Protein 3ZNV (pdb70)

B-factor: mean 17.44, std 12.24, range [4.84, 100.63]

Foldseek 3Di:
DAFQWADKDFQLVVLPVPQDDDDPLSVLLNVLSVVVCVPFGIWIFGHQFLCFVVRQQLLQCLLPQQAQDPVLVDPVLLVVLVVPCVVPVLCQVAAALDDDDPVQPGPSS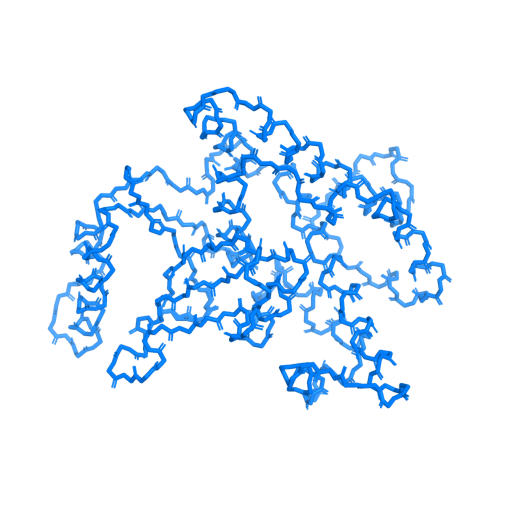LLSVLSVLLSVSSHVLNPDPDSVVSNVSSRVQRGPDPNVSSVVSNLLVLLLVVLQVQQVCVVVVHDDDCLSVVQLVPPQRVGSSSCRPVPSSCRRPPHYDDPSCVLSSCVSQVAKEWEQASCQRVHPVSIDIRVPDGPPPHHYAYWYHPHGSHIIHGHHD

Organism: Homo sapiens (NCBI:txid9606)

Sequence (269 aa):
GPLSVAPEMDIIMDDYCKKEWRGNTQKATCMKKMGYEEVSSQQKFTSIRRVRGDNYCCALLRATLFQQAMSSQAVGLPPWLQDPEELLMLLLPEKLISKYNWIKQWKLGLKFDGKNEDLVDKIKESSLTLLRKKWAGLAEMMRTAEARRQQIACDEELFTNEAEEEYSSLYEEAVKFLLMLNRAIELYNDKEKGKEVPFFSVLLLFARDTSNDPGQQLLRNHLNQQVGHTGGLEQQVEMFLLAYAVRRHTIQVYRLSKYNTEEFITVYPTDPPKDWPVVVTLIAEDDDDRRHHYNIPVRV

Structure (mmCIF, N/CA/C/O backbone):
data_3ZNV
#
_entry.id   3ZNV
#
_cell.length_a   43.490
_cell.length_b   72.010
_cell.length_c   94.670
_cell.angle_alpha   90.00
_cell.angle_beta   90.00
_cell.angle_gamma   90.00
#
_symmetry.space_group_name_H-M   'P 21 21 21'
#
loop_
_entity.id
_entity.type
_entity.pdbx_description
1 polymer 'PROTEIN FAM105B'
2 non-polymer GLYCEROL
3 non-polymer 'CALCIUM ION'
4 non-polymer 'CHLORIDE ION'
5 water water
#
loop_
_atom_site.group_PDB
_atom_site.id
_atom_site.type_symbol
_atom_site.label_atom_id
_atom_site.label_alt_id
_atom_site.label_comp_id
_atom_site.label_asym_id
_atom_site.label_entity_id
_atom_site.label_seq_id
_atom_site.pdbx_PDB_ins_code
_atom_site.Cartn_x
_atom_site.Cartn_y
_atom_site.Cartn_z
_atom_site.occupancy
_atom_site.B_iso_or_equiv
_atom_site.auth_seq_id
_atom_site.auth_comp_id
_atom_site.auth_asym_id
_atom_site.auth_atom_id
_atom_site.pdbx_PDB_model_num
ATOM 1 N N . GLY A 1 1 ? 44.129 73.305 5.565 1.00 19.70 78 GLY A N 1
ATOM 2 C CA . GLY A 1 1 ? 44.363 71.978 5.022 1.00 13.37 78 GLY A CA 1
ATOM 3 C C . GLY A 1 1 ? 43.387 71.609 3.950 1.00 12.50 78 GLY A C 1
ATOM 4 O O . GLY A 1 1 ? 42.551 72.442 3.558 1.00 13.20 78 GLY A O 1
ATOM 5 N N . PRO A 1 2 ? 43.486 70.372 3.433 1.00 10.93 79 PRO A N 1
ATOM 6 C CA . PRO A 1 2 ? 42.536 69.919 2.439 1.00 9.39 79 PRO A CA 1
ATOM 7 C C . PRO A 1 2 ? 41.190 69.678 3.091 1.00 8.73 79 PRO A C 1
ATOM 8 O O . PRO A 1 2 ? 41.102 69.393 4.322 1.00 8.85 79 PRO A O 1
ATOM 12 N N . LEU A 1 3 ? 40.120 69.738 2.310 1.00 8.26 80 LEU A N 1
ATOM 13 C CA . LEU A 1 3 ? 38.797 69.351 2.778 1.00 8.20 80 LEU A CA 1
ATOM 14 C C . LEU A 1 3 ? 38.846 67.999 3.431 1.00 6.65 80 LEU A C 1
ATOM 15 O O . LEU A 1 3 ? 39.464 67.063 2.902 1.00 7.35 80 LEU A O 1
ATOM 20 N N . SER A 1 4 ? 38.094 67.846 4.539 1.00 6.44 81 SER A N 1
ATOM 21 C CA . SER A 1 4 ? 37.867 66.546 5.159 1.00 6.74 81 SER A CA 1
ATOM 22 C C . SER A 1 4 ? 36.524 65.917 4.783 1.00 5.91 81 SER A C 1
ATOM 23 O O . SER A 1 4 ? 36.265 64.786 5.176 1.00 5.92 81 SER A O 1
ATOM 26 N N . VAL A 1 5 ? 35.710 66.655 4.044 1.00 5.93 82 VAL A N 1
ATOM 27 C CA . VAL A 1 5 ? 34.471 66.160 3.473 1.00 5.63 82 VAL A CA 1
ATOM 28 C C . VAL A 1 5 ? 34.561 66.471 1.984 1.00 5.93 82 VAL A C 1
ATOM 29 O O . VAL A 1 5 ? 34.637 67.636 1.568 1.00 6.94 82 VAL A O 1
ATOM 33 N N . ALA A 1 6 ? 34.736 65.416 1.177 1.00 5.90 83 ALA A N 1
ATOM 34 C CA . ALA A 1 6 ? 35.168 65.602 -0.209 1.00 6.25 83 ALA A CA 1
ATOM 35 C C . ALA A 1 6 ? 34.123 66.276 -1.034 1.00 6.08 83 ALA A C 1
ATOM 36 O O . ALA A 1 6 ? 32.899 66.133 -0.779 1.00 6.40 83 ALA A O 1
ATOM 38 N N . PRO A 1 7 ? 34.524 66.966 -2.095 1.00 6.83 84 PRO A N 1
ATOM 39 C CA . PRO A 1 7 ? 33.534 67.522 -3.016 1.00 7.29 84 PRO A CA 1
ATOM 40 C C . PRO A 1 7 ? 32.573 66.453 -3.499 1.00 6.67 84 PRO A C 1
ATOM 41 O O . PRO A 1 7 ? 32.952 65.304 -3.715 1.00 7.19 84 PRO A O 1
ATOM 45 N N . GLU A 1 8 ? 31.327 66.844 -3.709 1.00 7.10 85 GLU A N 1
ATOM 46 C CA . GLU A 1 8 ? 30.282 65.895 -4.102 1.00 7.74 85 GLU A CA 1
ATOM 47 C C . GLU A 1 8 ? 30.571 65.210 -5.425 1.00 7.03 85 GLU A C 1
ATOM 48 O O . GLU A 1 8 ? 31.206 65.769 -6.321 1.00 8.56 85 GLU A O 1
ATOM 54 N N . MET A 1 9 ? 30.053 63.995 -5.557 1.00 6.84 86 MET A N 1
ATOM 55 C CA . MET A 1 9 ? 30.053 63.296 -6.828 1.00 7.19 86 MET A CA 1
ATOM 56 C C . MET A 1 9 ? 28.754 62.508 -6.924 1.00 6.16 86 MET A C 1
ATOM 57 O O . MET A 1 9 ? 28.064 62.292 -5.945 1.00 7.13 86 MET A O 1
ATOM 62 N N . ASP A 1 10 ? 28.399 62.085 -8.126 1.00 7.29 87 ASP A N 1
ATOM 63 C CA . ASP A 1 10 ? 27.203 61.325 -8.377 1.00 7.79 87 ASP A CA 1
ATOM 64 C C . ASP A 1 10 ? 27.227 60.027 -7.573 1.00 7.22 87 ASP A C 1
ATOM 65 O O . ASP A 1 10 ? 28.233 59.319 -7.543 1.00 7.37 87 ASP A O 1
ATOM 70 N N . ILE A 1 11 ? 26.100 59.672 -6.927 1.00 7.28 88 ILE A N 1
ATOM 71 C CA A ILE A 1 11 ? 26.028 58.530 -6.009 0.35 7.05 88 ILE A CA 1
ATOM 72 C CA B ILE A 1 11 ? 26.140 58.582 -6.005 0.65 7.24 88 ILE A CA 1
ATOM 73 C C . ILE A 1 11 ? 26.279 57.223 -6.715 1.00 6.17 88 ILE A C 1
ATOM 74 O O . ILE A 1 11 ? 26.985 56.352 -6.203 1.00 6.99 88 ILE A O 1
ATOM 83 N N . MET A 1 12 ? 25.638 57.020 -7.864 1.00 7.16 89 MET A N 1
ATOM 84 C CA . MET A 1 12 ? 25.788 55.766 -8.574 1.00 7.08 89 MET A CA 1
ATOM 85 C C . MET A 1 12 ? 27.177 55.629 -9.230 1.00 7.74 89 MET A C 1
ATOM 86 O O . MET A 1 12 ? 27.718 54.526 -9.282 1.00 8.10 89 MET A O 1
ATOM 91 N N . ASP A 1 13 ? 27.814 56.730 -9.631 1.00 7.75 90 ASP A N 1
ATOM 92 C CA A ASP A 1 13 ? 29.197 56.679 -10.085 0.75 7.66 90 ASP A CA 1
ATOM 93 C CA B ASP A 1 13 ? 29.188 56.674 -10.068 0.25 8.62 90 ASP A CA 1
ATOM 94 C C . ASP A 1 13 ? 30.120 56.257 -8.932 1.00 6.98 90 ASP A C 1
ATOM 95 O O . ASP A 1 13 ? 31.041 55.482 -9.135 1.00 7.80 90 ASP A O 1
ATOM 104 N N . TYR A 1 14 ? 29.871 56.787 -7.732 1.00 6.54 91 TYR A N 1
ATOM 105 C CA . TYR A 1 14 ? 30.596 56.383 -6.537 1.00 5.96 91 TYR A CA 1
ATOM 106 C C . TYR A 1 14 ? 30.446 54.882 -6.296 1.00 5.69 91 TYR A C 1
ATOM 107 O O . TYR A 1 14 ? 31.434 54.168 -6.120 1.00 6.52 91 TYR A O 1
ATOM 116 N N . CYS A 1 15 ? 29.215 54.392 -6.317 1.00 6.16 92 CYS A N 1
ATOM 117 C CA . CYS A 1 15 ? 28.957 52.990 -6.100 1.00 6.76 92 CYS A CA 1
ATOM 118 C C . CYS A 1 15 ? 29.705 52.147 -7.115 1.00 6.79 92 CYS A C 1
ATOM 119 O O . CYS A 1 15 ? 30.275 51.120 -6.776 1.00 7.68 92 CYS A O 1
ATOM 122 N N . LYS A 1 16 ? 29.603 52.537 -8.387 1.00 6.65 93 LYS A N 1
ATOM 123 C CA . LYS A 1 16 ? 30.192 51.766 -9.493 1.00 8.34 93 LYS A CA 1
ATOM 124 C C . LYS A 1 16 ? 31.712 51.664 -9.336 1.00 7.57 93 LYS A C 1
ATOM 125 O O . LYS A 1 16 ? 32.332 50.646 -9.675 1.00 8.88 93 LYS A O 1
ATOM 131 N N . LYS A 1 17 ? 32.344 52.745 -8.830 1.00 7.00 94 LYS A N 1
ATOM 132 C CA . LYS A 1 17 ? 33.786 52.736 -8.555 1.00 7.03 94 LYS A CA 1
ATOM 133 C C . LYS A 1 17 ? 34.149 51.825 -7.417 1.00 6.69 94 LYS A C 1
ATOM 134 O O . LYS A 1 17 ? 35.172 51.133 -7.481 1.00 7.95 94 LYS A O 1
ATOM 140 N N . GLU A 1 18 ? 33.346 51.822 -6.356 1.00 7.08 95 GLU A N 1
ATOM 141 C CA . GLU A 1 18 ? 33.682 51.156 -5.115 1.00 6.77 95 GLU A CA 1
ATOM 142 C C . GLU A 1 18 ? 33.378 49.671 -5.119 1.00 7.16 95 GLU A C 1
ATOM 143 O O . GLU A 1 18 ? 34.107 48.880 -4.546 1.00 8.79 95 GLU A O 1
ATOM 149 N N . TRP A 1 19 ? 32.289 49.285 -5.764 1.00 7.53 96 TRP A N 1
ATOM 150 C CA . TRP A 1 19 ? 31.738 47.949 -5.644 1.00 8.19 96 TRP A CA 1
ATOM 151 C C . TRP A 1 19 ? 31.740 47.255 -6.998 1.00 10.28 96 TRP A C 1
ATOM 152 O O . TRP A 1 19 ? 30.798 47.354 -7.755 1.00 14.60 96 TRP A O 1
ATOM 163 N N . ARG A 1 20 ? 32.820 46.564 -7.311 1.00 12.09 97 ARG A N 1
ATOM 164 C CA . ARG A 1 20 ? 32.977 45.895 -8.591 1.00 13.75 97 ARG A CA 1
ATOM 165 C C . ARG A 1 20 ? 32.876 44.390 -8.345 1.00 16.86 97 ARG A C 1
ATOM 166 O O . ARG A 1 20 ? 32.955 43.946 -7.196 1.00 18.94 97 ARG A O 1
ATOM 174 N N . GLY A 1 21 ? 32.719 43.606 -9.404 1.00 20.75 98 GLY A N 1
ATOM 175 C CA . GLY A 1 21 ? 32.549 42.146 -9.249 1.00 24.39 98 GLY A CA 1
ATOM 176 C C . GLY A 1 21 ? 31.210 41.572 -8.771 1.00 24.15 98 GLY A C 1
ATOM 177 O O . GLY A 1 21 ? 30.264 42.316 -8.545 1.00 25.59 98 GLY A O 1
ATOM 178 N N . ASN A 1 22 ? 31.176 40.264 -8.511 1.00 28.17 99 ASN A N 1
ATOM 179 C CA . ASN A 1 22 ? 29.915 39.531 -8.427 1.00 29.37 99 ASN A CA 1
ATOM 180 C C . ASN A 1 22 ? 29.544 38.992 -7.022 1.00 27.88 99 ASN A C 1
ATOM 181 O O . ASN A 1 22 ? 28.607 38.225 -6.886 1.00 28.99 99 ASN A O 1
ATOM 186 N N . THR A 1 23 ? 30.244 39.418 -5.970 1.00 20.46 100 THR A N 1
ATOM 187 C CA . THR A 1 23 ? 29.967 38.876 -4.648 1.00 19.29 100 THR A CA 1
ATOM 188 C C . THR A 1 23 ? 28.579 39.307 -4.158 1.00 17.38 100 THR A C 1
ATOM 189 O O . THR A 1 23 ? 28.063 40.338 -4.567 1.00 16.26 100 THR A O 1
ATOM 193 N N . GLN A 1 24 ? 28.018 38.548 -3.223 1.00 17.66 101 GLN A N 1
ATOM 194 C CA . GLN A 1 24 ? 26.729 38.895 -2.643 1.00 17.56 101 GLN A CA 1
ATOM 195 C C . GLN A 1 24 ? 26.796 40.254 -1.959 1.00 15.32 101 GLN A C 1
ATOM 196 O O . GLN A 1 24 ? 25.856 41.027 -2.031 1.00 14.31 101 GLN A O 1
ATOM 202 N N . LYS A 1 25 ? 27.899 40.512 -1.244 1.00 15.44 102 LYS A N 1
ATOM 203 C CA . LYS A 1 25 ? 28.085 41.807 -0.579 1.00 13.74 102 LYS A CA 1
ATOM 204 C C . LYS A 1 25 ? 28.063 42.955 -1.576 1.00 12.43 102 LYS A C 1
ATOM 205 O O . LYS A 1 25 ? 27.368 43.947 -1.368 1.00 11.48 102 LYS A O 1
ATOM 211 N N . ALA A 1 26 ? 28.790 42.821 -2.678 1.00 12.28 103 ALA A N 1
ATOM 212 C CA . ALA A 1 26 ? 28.796 43.873 -3.697 1.00 10.66 103 ALA A CA 1
ATOM 213 C C . ALA A 1 26 ? 27.375 44.116 -4.220 1.00 9.40 103 ALA A C 1
ATOM 214 O O . ALA A 1 26 ? 26.959 45.258 -4.391 1.00 9.85 103 ALA A O 1
ATOM 216 N N . THR A 1 27 ? 26.602 43.050 -4.469 1.00 9.98 104 THR A N 1
ATOM 217 C CA . THR A 1 27 ? 25.222 43.206 -4.957 1.00 9.40 104 THR A CA 1
ATOM 218 C C . THR A 1 27 ? 24.367 43.918 -3.895 1.00 7.37 104 THR A C 1
ATOM 219 O O . THR A 1 27 ? 23.583 44.827 -4.243 1.00 7.87 104 THR A O 1
ATOM 223 N N . CYS A 1 28 ? 24.490 43.536 -2.631 1.00 7.97 105 CYS A N 1
ATOM 224 C CA . CYS A 1 28 ? 23.748 44.212 -1.583 1.00 8.34 105 CYS A CA 1
ATOM 225 C C . CYS A 1 28 ? 24.073 45.692 -1.509 1.00 7.29 105 CYS A C 1
ATOM 226 O O . CYS A 1 28 ? 23.214 46.538 -1.326 1.00 7.41 105 CYS A O 1
ATOM 229 N N . MET A 1 29 ? 25.379 46.005 -1.611 1.00 7.80 106 MET A N 1
ATOM 230 C CA . MET A 1 29 ? 25.804 47.397 -1.547 1.00 6.92 106 MET A CA 1
ATOM 231 C C . MET A 1 29 ? 25.236 48.187 -2.702 1.00 6.58 106 MET A C 1
ATOM 232 O O . MET A 1 29 ? 24.741 49.301 -2.531 1.00 7.17 106 MET A O 1
ATOM 237 N N . LYS A 1 30 ? 25.241 47.617 -3.908 1.00 6.70 107 LYS A N 1
ATOM 238 C CA A LYS A 1 30 ? 24.636 48.295 -5.065 0.68 6.92 107 LYS A CA 1
ATOM 239 C CA B LYS A 1 30 ? 24.662 48.293 -5.059 0.32 7.28 107 LYS A CA 1
ATOM 240 C C . LYS A 1 30 ? 23.153 48.531 -4.838 1.00 5.66 107 LYS A C 1
ATOM 241 O O . LYS A 1 30 ? 22.644 49.633 -5.125 1.00 6.27 107 LYS A O 1
ATOM 252 N N . MET A 1 31 ? 22.446 47.528 -4.333 1.00 6.07 108 MET A N 1
ATOM 253 C CA . MET A 1 31 ? 21.012 47.715 -4.044 1.00 5.83 108 MET A CA 1
ATOM 254 C C . MET A 1 31 ? 20.826 48.851 -3.044 1.00 5.81 108 MET A C 1
ATOM 255 O O . MET A 1 31 ? 19.908 49.674 -3.131 1.00 5.99 108 MET A O 1
ATOM 260 N N . GLY A 1 32 ? 21.718 48.907 -2.052 1.00 5.64 109 GLY A N 1
ATOM 261 C CA . GLY A 1 32 ? 21.673 49.949 -1.059 1.00 6.28 109 GLY A CA 1
ATOM 262 C C . GLY A 1 32 ? 21.861 51.335 -1.622 1.00 5.23 109 GLY A C 1
ATOM 263 O O . GLY A 1 32 ? 21.129 52.244 -1.290 1.00 5.90 109 GLY A O 1
ATOM 264 N N . TYR A 1 33 ? 22.861 51.515 -2.485 1.00 5.51 110 TYR A N 1
ATOM 265 C CA . TYR A 1 33 ? 23.051 52.822 -3.124 1.00 5.56 110 TYR A CA 1
ATOM 266 C C . TYR A 1 33 ? 21.903 53.181 -4.065 1.00 5.81 110 TYR A C 1
ATOM 267 O O . TYR A 1 33 ? 21.517 54.344 -4.183 1.00 6.41 110 TYR A O 1
ATOM 276 N N . GLU A 1 34 ? 21.353 52.171 -4.736 1.00 5.81 111 GLU A N 1
ATOM 277 C CA . GLU A 1 34 ? 20.148 52.393 -5.577 1.00 6.58 111 GLU A CA 1
ATOM 278 C C . GLU A 1 34 ? 19.002 52.931 -4.726 1.00 6.41 111 GLU A C 1
ATOM 279 O O . GLU A 1 34 ? 18.291 53.842 -5.138 1.00 8.06 111 GLU A O 1
ATOM 285 N N . GLU A 1 35 ? 18.830 52.390 -3.521 1.00 6.80 112 GLU A N 1
ATOM 286 C CA . GLU A 1 35 ? 17.815 52.896 -2.601 1.00 7.18 112 GLU A CA 1
ATOM 287 C C . GLU A 1 35 ? 18.066 54.340 -2.216 1.00 6.58 112 GLU A C 1
ATOM 288 O O . GLU A 1 35 ? 17.185 55.184 -2.284 1.00 7.41 112 GLU A O 1
ATOM 294 N N . VAL A 1 36 ? 19.299 54.701 -1.854 1.00 6.49 113 VAL A N 1
ATOM 295 C CA . VAL A 1 36 ? 19.640 56.040 -1.491 1.00 6.37 113 VAL A CA 1
ATOM 296 C C . VAL A 1 36 ? 19.377 57.004 -2.643 1.00 6.74 113 VAL A C 1
ATOM 297 O O . VAL A 1 36 ? 18.868 58.119 -2.464 1.00 7.11 113 VAL A O 1
ATOM 301 N N . SER A 1 37 ? 19.722 56.550 -3.855 1.00 6.49 114 SER A N 1
ATOM 302 C CA A SER A 1 37 ? 19.662 57.341 -5.067 0.31 8.01 114 SER A CA 1
ATOM 303 C CA B SER A 1 37 ? 19.689 57.364 -5.049 0.69 7.29 114 SER A CA 1
ATOM 304 C C . SER A 1 37 ? 18.249 57.750 -5.455 1.00 7.92 114 SER A C 1
ATOM 305 O O . SER A 1 37 ? 18.066 58.673 -6.223 1.00 10.00 114 SER A O 1
ATOM 310 N N . GLN A 1 38 ? 17.229 57.083 -4.896 1.00 7.82 115 GLN A N 1
ATOM 311 C CA A GLN A 1 38 ? 15.865 57.478 -5.142 0.59 9.55 115 GLN A CA 1
ATOM 312 C CA B GLN A 1 38 ? 15.834 57.470 -5.096 0.41 9.57 115 GLN A CA 1
ATOM 313 C C . GLN A 1 38 ? 15.550 58.847 -4.526 1.00 9.86 115 GLN A C 1
ATOM 314 O O . GLN A 1 38 ? 14.660 59.559 -4.992 1.00 13.56 115 GLN A O 1
ATOM 325 N N . LYS A 1 39 ? 16.284 59.214 -3.480 1.00 8.08 116 LYS A N 1
ATOM 326 C CA . LYS A 1 39 ? 16.042 60.474 -2.769 1.00 8.91 116 LYS A CA 1
ATOM 327 C C . LYS A 1 39 ? 17.196 61.467 -2.841 1.00 8.61 116 LYS A C 1
ATOM 328 O O . LYS A 1 39 ? 16.984 62.652 -2.588 1.00 11.99 116 LYS A O 1
ATOM 334 N N . PHE A 1 40 ? 18.403 60.991 -3.136 1.00 7.86 117 PHE A N 1
ATOM 335 C CA . PHE A 1 40 ? 19.581 61.860 -3.153 1.00 9.15 117 PHE A CA 1
ATOM 336 C C . PHE A 1 40 ? 20.336 61.606 -4.480 1.00 11.07 117 PHE A C 1
ATOM 337 O O . PHE A 1 40 ? 20.334 60.500 -4.971 1.00 18.13 117 PHE A O 1
ATOM 345 N N . THR A 1 41 ? 20.960 62.594 -5.040 1.00 9.43 118 THR A N 1
ATOM 346 C CA . THR A 1 41 ? 21.660 62.426 -6.299 1.00 12.50 118 THR A CA 1
ATOM 347 C C . THR A 1 41 ? 23.164 62.250 -6.136 1.00 10.56 118 THR A C 1
ATOM 348 O O . THR A 1 41 ? 23.809 61.651 -6.976 1.00 10.84 118 THR A O 1
ATOM 352 N N . SER A 1 42 ? 23.713 62.789 -5.043 1.00 9.34 119 SER A 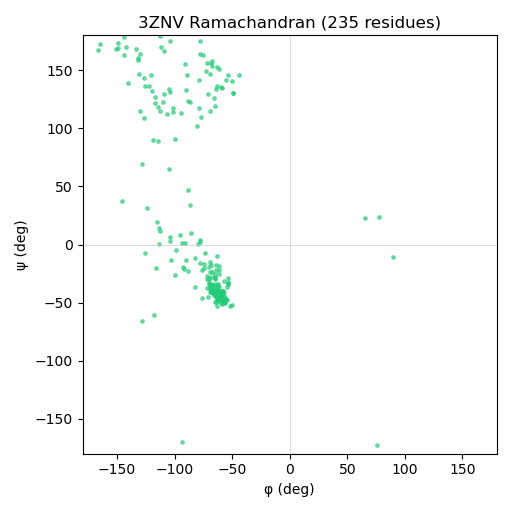N 1
ATOM 353 C CA . SER A 1 42 ? 25.144 62.927 -4.900 1.00 7.60 119 SER A CA 1
ATOM 354 C C . SER A 1 42 ? 25.589 62.461 -3.524 1.00 7.15 119 SER A C 1
ATOM 355 O O . SER A 1 42 ? 24.777 62.276 -2.629 1.00 8.14 119 SER A O 1
ATOM 358 N N . ILE A 1 43 ? 26.892 62.317 -3.356 1.00 6.48 120 ILE A N 1
ATOM 359 C CA . ILE A 1 43 ? 27.500 61.863 -2.112 1.00 5.72 120 ILE A CA 1
ATOM 360 C C . ILE A 1 43 ? 28.765 62.643 -1.854 1.00 6.07 120 ILE A C 1
ATOM 361 O O . ILE A 1 43 ? 29.547 62.918 -2.784 1.00 7.10 120 ILE A O 1
ATOM 366 N N . ARG A 1 44 ? 28.952 63.013 -0.601 1.00 5.76 121 ARG A N 1
ATOM 367 C CA . ARG A 1 44 ? 30.223 63.593 -0.147 1.00 6.01 121 ARG A CA 1
ATOM 368 C C . ARG A 1 44 ? 30.916 62.589 0.764 1.00 5.06 121 ARG A C 1
ATOM 369 O O . ARG A 1 44 ? 30.348 62.138 1.749 1.00 6.17 121 ARG A O 1
ATOM 377 N N . ARG A 1 45 ? 32.134 62.207 0.407 1.00 5.56 122 ARG A N 1
ATOM 378 C CA . ARG A 1 45 ? 32.926 61.235 1.125 1.00 5.33 122 ARG A CA 1
ATOM 379 C C . ARG A 1 45 ? 33.548 61.874 2.346 1.00 5.74 122 ARG A C 1
ATOM 380 O O . ARG A 1 45 ? 34.349 62.804 2.244 1.00 5.76 122 ARG A O 1
ATOM 388 N N . VAL A 1 46 ? 33.187 61.374 3.515 1.00 5.76 123 VAL A N 1
ATOM 389 C CA . VAL A 1 46 ? 33.673 61.902 4.793 1.00 5.49 123 VAL A CA 1
ATOM 390 C C . VAL A 1 46 ? 34.938 61.199 5.205 1.00 5.20 123 VAL A C 1
ATOM 391 O O . VAL A 1 46 ? 35.019 59.989 5.150 1.00 6.82 123 VAL A O 1
ATOM 395 N N . ARG A 1 47 ? 35.965 61.949 5.613 1.00 5.87 124 ARG A N 1
ATOM 396 C CA . ARG A 1 47 ? 37.231 61.359 5.993 1.00 6.08 124 ARG A CA 1
ATOM 397 C C . ARG A 1 47 ? 37.039 60.220 6.974 1.00 6.34 124 ARG A C 1
ATOM 398 O O . ARG A 1 47 ? 36.381 60.391 8.015 1.00 6.60 124 ARG A O 1
ATOM 406 N N . GLY A 1 48 ? 37.655 59.090 6.677 1.00 6.74 125 GLY A N 1
ATOM 407 C CA . GLY A 1 48 ? 37.506 57.858 7.441 1.00 6.81 125 GLY A CA 1
ATOM 408 C C . GLY A 1 48 ? 38.459 57.686 8.593 1.00 7.27 125 GLY A C 1
ATOM 409 O O . GLY A 1 48 ? 39.067 56.629 8.733 1.00 9.02 125 GLY A O 1
ATOM 410 N N . ASP A 1 49 ? 38.614 58.713 9.411 1.00 7.74 126 ASP A N 1
ATOM 411 C CA . ASP A 1 49 ? 39.421 58.645 10.600 1.00 7.49 126 ASP A CA 1
ATOM 412 C C . ASP A 1 49 ? 38.496 58.285 11.783 1.00 8.41 126 ASP A C 1
ATOM 413 O O . ASP A 1 49 ? 37.322 57.882 11.592 1.00 8.96 126 ASP A O 1
ATOM 418 N N . ASN A 1 50 ? 39.020 58.378 13.003 1.00 8.66 127 ASN A N 1
ATOM 419 C CA . ASN A 1 50 ? 38.235 58.012 14.157 1.00 9.21 127 ASN A CA 1
ATOM 420 C C . ASN A 1 50 ? 37.228 59.026 14.605 1.00 8.80 127 ASN A C 1
ATOM 421 O O . ASN A 1 50 ? 36.543 58.809 15.603 1.00 10.78 127 ASN A O 1
ATOM 426 N N . TYR A 1 51 ? 37.102 60.124 13.854 1.00 7.62 128 TYR A N 1
ATOM 427 C CA . TYR A 1 51 ? 36.078 61.115 14.048 1.00 6.70 128 TYR A CA 1
ATOM 428 C C . TYR A 1 51 ? 34.967 61.001 13.002 1.00 7.17 128 TYR A C 1
ATOM 429 O O . TYR A 1 51 ? 34.074 61.838 12.980 1.00 7.88 128 TYR A O 1
ATOM 438 N N . CYS A 1 52 ? 35.019 60.008 12.102 1.00 7.25 129 CYS A N 1
ATOM 439 C CA A CYS A 1 52 ? 34.140 59.955 10.942 0.79 7.16 129 CYS A CA 1
ATOM 440 C CA B CYS A 1 52 ? 34.168 60.076 10.928 0.21 7.65 129 CYS A CA 1
ATOM 441 C C . CYS A 1 52 ? 32.671 60.222 11.262 1.00 7.34 129 CYS A C 1
ATOM 442 O O . CYS A 1 52 ? 31.996 61.046 10.627 1.00 7.58 129 CYS A O 1
ATOM 447 N N . ALA A 1 53 ? 32.113 59.525 12.264 1.00 7.63 130 ALA A N 1
ATOM 448 C CA . ALA A 1 53 ? 30.690 59.690 12.577 1.00 7.20 130 ALA A CA 1
ATOM 449 C C . ALA A 1 53 ? 30.364 61.121 13.032 0.97 6.76 130 ALA A C 1
ATOM 450 O O . ALA A 1 53 ? 29.303 61.656 12.691 1.00 7.72 130 ALA A O 1
ATOM 452 N N . LEU A 1 54 ? 31.255 61.720 13.820 1.00 7.11 131 LEU A N 1
ATOM 453 C CA A LEU A 1 54 ? 31.064 63.083 14.274 0.68 7.25 131 LEU A CA 1
ATOM 454 C CA B LEU A 1 54 ? 31.074 63.087 14.287 0.32 7.35 131 LEU A CA 1
ATOM 455 C C . LEU A 1 54 ? 31.176 64.073 13.130 1.00 6.55 131 LEU A C 1
ATOM 456 O O . LEU A 1 54 ? 30.404 65.011 13.037 1.00 7.77 131 LEU A O 1
ATOM 465 N N . ARG A 1 55 ? 32.162 63.883 12.262 1.00 6.22 132 ARG A N 1
ATOM 466 C CA . ARG A 1 55 ? 32.361 64.738 11.114 1.00 6.17 132 ARG A CA 1
ATOM 467 C C . ARG A 1 55 ? 31.154 64.704 10.195 1.00 5.94 132 ARG A C 1
ATOM 468 O O . ARG A 1 55 ? 30.643 65.725 9.750 1.00 6.89 132 ARG A O 1
ATOM 476 N N . ALA A 1 56 ? 30.677 63.502 9.894 1.00 6.13 133 ALA A N 1
ATOM 477 C CA . ALA A 1 56 ? 29.545 63.348 8.983 1.00 6.43 133 ALA A CA 1
ATOM 478 C C . ALA A 1 56 ? 28.324 64.053 9.566 1.00 6.07 133 ALA A C 1
ATOM 479 O O . ALA A 1 56 ? 27.624 64.798 8.878 1.00 6.95 133 ALA A O 1
ATOM 481 N N . THR A 1 57 ? 28.031 63.793 10.844 1.00 6.42 134 THR A N 1
ATOM 482 C CA . THR A 1 57 ? 26.839 64.333 11.484 1.00 7.10 134 THR A CA 1
ATOM 483 C C . THR A 1 57 ? 26.937 65.834 11.571 1.00 6.82 134 THR A C 1
ATOM 484 O O . THR A 1 57 ? 25.988 66.548 11.249 1.00 7.45 134 THR A O 1
ATOM 488 N N . LEU A 1 58 ? 28.066 66.330 12.061 1.00 6.87 135 LEU A N 1
ATOM 489 C CA . LEU A 1 58 ? 28.206 67.756 12.290 1.00 8.08 135 LEU A CA 1
ATOM 490 C C . LEU A 1 58 ? 28.264 68.534 10.982 1.00 7.17 135 LEU A C 1
ATOM 491 O O . LEU A 1 58 ? 27.669 69.600 10.854 1.00 9.00 135 LEU A O 1
ATOM 496 N N . PHE A 1 59 ? 28.967 68.015 9.981 1.00 8.26 136 PHE A N 1
ATOM 497 C CA . PHE A 1 59 ? 29.041 68.687 8.680 1.00 9.10 136 PHE A CA 1
ATOM 498 C C . PHE A 1 59 ? 27.634 68.862 8.149 1.00 9.48 136 PHE A C 1
ATOM 499 O O . PHE A 1 59 ? 27.262 69.944 7.655 1.00 10.80 136 PHE A O 1
ATOM 507 N N . GLN A 1 60 ? 26.859 67.798 8.165 1.00 9.14 137 GLN A N 1
ATOM 508 C CA A GLN A 1 60 ? 25.580 67.930 7.570 0.51 9.53 137 GLN A CA 1
ATOM 509 C CA B GLN A 1 60 ? 25.461 67.812 7.657 0.49 9.23 137 GLN A CA 1
ATOM 510 C C . GLN A 1 60 ? 24.647 68.812 8.411 1.00 9.78 137 GLN A C 1
ATOM 511 O O . GLN A 1 60 ? 23.899 69.628 7.856 1.00 10.77 137 GLN A O 1
ATOM 522 N N . ALA A 1 61 ? 24.703 68.704 9.746 1.00 8.58 138 ALA A N 1
ATOM 523 C CA . ALA A 1 61 ? 23.858 69.567 10.594 1.00 8.12 138 ALA A CA 1
ATOM 524 C C . ALA A 1 61 ? 24.190 71.044 10.350 1.00 8.10 138 ALA A C 1
ATOM 525 O O . ALA A 1 61 ? 23.312 71.890 10.290 1.00 9.86 138 ALA A O 1
ATOM 527 N N . MET A 1 62 ? 25.485 71.358 10.300 1.00 8.03 139 MET A N 1
ATOM 528 C CA . MET A 1 62 ? 25.917 72.746 10.146 1.00 8.62 139 MET A CA 1
ATOM 529 C C . MET A 1 62 ? 25.647 73.253 8.746 1.00 9.15 139 MET A C 1
ATOM 530 O O . MET A 1 62 ? 25.238 74.408 8.553 1.00 10.04 139 MET A O 1
ATOM 535 N N . SER A 1 63 ? 25.829 72.402 7.751 1.00 9.22 140 SER A N 1
ATOM 536 C CA A SER A 1 63 ? 25.588 72.875 6.395 0.64 11.19 140 SER A CA 1
ATOM 537 C CA B SER A 1 63 ? 25.532 72.735 6.348 0.36 11.46 140 SER A CA 1
ATOM 538 C C . SER A 1 63 ? 24.098 73.187 6.154 1.00 12.23 140 SER A C 1
ATOM 539 O O . SER A 1 63 ? 23.793 73.991 5.305 1.00 14.23 140 SER A O 1
ATOM 544 N N . GLN A 1 64 ? 23.220 72.572 6.930 1.00 11.13 141 GLN A N 1
ATOM 545 C CA . GLN A 1 64 ? 21.790 72.794 6.836 1.00 12.51 141 GLN A CA 1
ATOM 546 C C . GLN A 1 64 ? 21.275 73.857 7.780 1.00 15.01 141 GLN A C 1
ATOM 547 O O . GLN A 1 64 ? 20.077 74.077 7.849 1.00 18.62 141 GLN A O 1
ATOM 553 N N . ALA A 1 65 ? 22.155 74.483 8.560 1.00 11.84 142 ALA A N 1
ATOM 554 C CA . ALA A 1 65 ? 21.732 75.366 9.623 1.00 15.30 142 ALA A CA 1
ATOM 555 C C . ALA A 1 65 ? 21.098 76.642 9.081 1.00 17.25 142 ALA A C 1
ATOM 556 O O . ALA A 1 65 ? 21.782 77.488 8.532 1.00 26.34 142 ALA A O 1
ATOM 558 N N . VAL A 1 66 ? 19.823 76.826 9.344 1.00 17.78 143 VAL A N 1
ATOM 559 C CA . VAL A 1 66 ? 19.165 78.099 9.008 1.00 20.11 143 VAL A CA 1
ATOM 560 C C . VAL A 1 66 ? 18.737 78.847 10.274 1.00 16.20 143 VAL A C 1
ATOM 561 O O . VAL A 1 66 ? 18.210 79.953 10.201 1.00 23.17 143 VAL A O 1
ATOM 565 N N . GLY A 1 67 ? 19.016 78.258 11.423 1.00 14.85 144 GLY A N 1
ATOM 566 C CA . GLY A 1 67 ? 18.799 78.896 12.708 1.00 14.19 144 GLY A CA 1
ATOM 567 C C . GLY A 1 67 ? 19.806 78.363 13.687 1.00 13.48 144 GLY A C 1
ATOM 568 O O . GLY A 1 67 ? 20.503 77.378 13.439 1.00 14.52 144 GLY A O 1
ATOM 569 N N . LEU A 1 68 ? 19.880 79.012 14.816 1.00 13.37 145 LEU A N 1
ATOM 570 C CA . LEU A 1 68 ? 20.692 78.577 15.921 1.00 13.02 145 LEU A CA 1
ATOM 571 C C . LEU A 1 68 ? 19.783 77.921 16.913 1.00 12.44 145 LEU A C 1
ATOM 572 O O . LEU A 1 68 ? 18.852 78.556 17.395 1.00 14.19 145 LEU A O 1
ATOM 577 N N . PRO A 1 69 ? 19.989 76.640 17.170 1.00 13.04 146 PRO A N 1
ATOM 578 C CA . PRO A 1 69 ? 19.006 75.956 18.005 1.00 15.46 146 PRO A CA 1
ATOM 579 C C . PRO A 1 69 ? 18.995 76.433 19.454 1.00 12.73 146 PRO A C 1
ATOM 580 O O . PRO A 1 69 ? 20.009 76.955 19.934 1.00 11.93 146 PRO A O 1
ATOM 584 N N . PRO A 1 70 ? 17.874 76.254 20.164 1.00 13.70 147 PRO A N 1
ATOM 585 C CA . PRO A 1 70 ? 17.785 76.719 21.537 1.00 12.52 147 PRO A CA 1
ATOM 586 C C . PRO A 1 70 ? 18.884 76.243 22.468 1.00 10.95 147 PRO A C 1
ATOM 587 O O . PRO A 1 70 ? 19.387 77.000 23.288 1.00 12.55 147 PRO A O 1
ATOM 591 N N . TRP A 1 71 ? 19.359 75.014 22.250 1.00 11.30 148 TRP A N 1
ATOM 592 C CA . TRP A 1 71 ? 20.397 74.498 23.147 1.00 11.46 148 TRP A CA 1
ATOM 593 C C . TRP A 1 71 ? 21.716 75.214 22.961 1.00 11.58 148 TRP A C 1
ATOM 594 O O . TRP A 1 71 ? 22.545 75.258 23.870 1.00 14.87 148 TRP A O 1
ATOM 605 N N . LEU A 1 72 ? 21.949 75.813 21.790 1.00 10.54 149 LEU A N 1
ATOM 606 C CA . LEU A 1 72 ? 23.145 76.640 21.539 1.00 9.96 149 LEU A CA 1
ATOM 607 C C . LEU A 1 72 ? 22.932 78.106 21.917 1.00 9.26 149 LEU A C 1
ATOM 608 O O . LEU A 1 72 ? 23.896 78.818 22.149 1.00 11.14 149 LEU A O 1
ATOM 613 N N . GLN A 1 73 ? 21.662 78.547 21.952 1.00 9.08 150 GLN A N 1
ATOM 614 C CA . GLN A 1 73 ? 21.355 79.873 22.449 1.00 9.91 150 GLN A CA 1
ATOM 615 C C . GLN A 1 73 ? 21.512 79.994 23.965 1.00 9.05 150 GLN A C 1
ATOM 616 O O . GLN A 1 73 ? 21.738 81.062 24.481 1.00 11.55 150 GLN A O 1
ATOM 622 N N . ASP A 1 74 ? 21.342 78.880 24.660 1.00 8.93 151 ASP A N 1
ATOM 623 C CA . ASP A 1 74 ? 21.239 78.845 26.112 1.00 9.56 151 ASP A CA 1
ATOM 624 C C . ASP A 1 74 ? 22.553 79.301 26.737 1.00 8.88 151 ASP A C 1
ATOM 625 O O . ASP A 1 74 ? 23.559 78.650 26.570 1.00 9.05 151 ASP A O 1
ATOM 630 N N . PRO A 1 75 ? 22.524 80.397 27.517 1.00 9.29 152 PRO A N 1
ATOM 631 C CA . PRO A 1 75 ? 23.726 80.818 28.224 1.00 10.43 152 PRO A CA 1
ATOM 632 C C . PRO A 1 75 ? 24.349 79.740 29.078 1.00 9.53 152 PRO A C 1
ATOM 633 O O . PRO A 1 75 ? 25.599 79.727 29.268 1.00 10.48 152 PRO A O 1
ATOM 637 N N . GLU A 1 76 ? 23.528 78.819 29.564 1.00 11.05 153 GLU A N 1
ATOM 638 C CA A GLU A 1 76 ? 24.050 77.692 30.395 0.53 12.44 153 GLU A CA 1
ATOM 639 C CA B GLU A 1 76 ? 24.091 77.700 30.389 0.47 12.34 153 GLU A CA 1
ATOM 640 C C . GLU A 1 76 ? 25.116 76.809 29.727 1.00 11.23 153 GLU A C 1
ATOM 641 O O . GLU A 1 76 ? 26.031 76.271 30.321 1.00 12.70 153 GLU A O 1
ATOM 652 N N . LEU A 1 77 ? 25.010 76.786 28.411 1.00 10.59 154 LEU A N 1
ATOM 653 C CA A LEU A 1 77 ? 25.999 75.980 27.678 0.50 11.62 154 LEU A CA 1
ATOM 654 C CA B LEU A 1 77 ? 26.006 76.033 27.612 0.50 12.05 154 LEU A CA 1
ATOM 655 C C . LEU A 1 77 ? 27.510 76.351 27.929 1.00 10.74 154 LEU A C 1
ATOM 656 O O . LEU A 1 77 ? 28.416 75.525 28.056 1.00 12.95 154 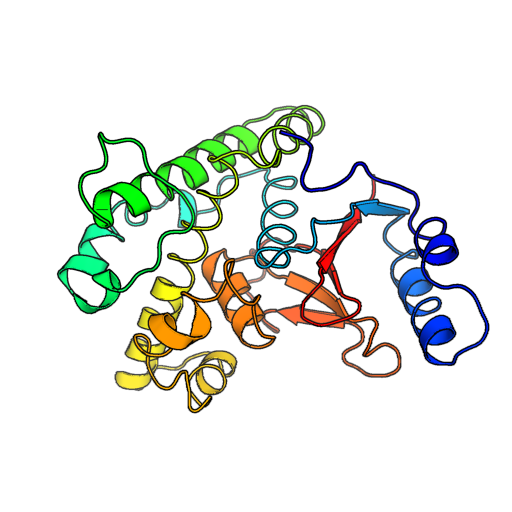LEU A O 1
ATOM 665 N N . MET A 1 78 ? 27.733 77.670 28.041 1.00 9.71 155 MET A N 1
ATOM 666 C CA . MET A 1 78 ? 29.067 78.170 28.279 1.00 10.48 155 MET A CA 1
ATOM 667 C C . MET A 1 78 ? 29.518 77.937 29.723 1.00 11.13 155 MET A C 1
ATOM 668 O O . MET A 1 78 ? 30.708 77.992 30.010 1.00 14.99 155 MET A O 1
ATOM 673 N N . LEU A 1 79 ? 28.567 77.724 30.617 1.00 10.64 156 LEU A N 1
ATOM 674 C CA . LEU A 1 79 ? 28.811 77.541 32.040 1.00 11.03 156 LEU A CA 1
ATOM 675 C C . LEU A 1 79 ? 29.025 76.090 32.418 1.00 9.51 156 LEU A C 1
ATOM 676 O O . LEU A 1 79 ? 29.463 75.783 33.513 1.00 10.07 156 LEU A O 1
ATOM 681 N N . LEU A 1 80 ? 28.698 75.190 31.508 1.00 9.78 157 LEU A N 1
ATOM 682 C CA A LEU A 1 80 ? 28.715 73.744 31.740 0.38 11.02 157 LEU A CA 1
ATOM 683 C CA B LEU A 1 80 ? 28.710 73.781 31.755 0.62 9.91 157 LEU A CA 1
ATOM 684 C C . LEU A 1 80 ? 30.107 73.210 32.049 1.00 9.23 157 LEU A C 1
ATOM 685 O O . LEU A 1 80 ? 30.249 72.394 32.956 1.00 10.58 157 LEU A O 1
ATOM 694 N N . PRO A 1 81 ? 31.159 73.636 31.297 1.00 9.98 158 PRO A N 1
ATOM 695 C CA . PRO A 1 81 ? 32.460 73.012 31.603 1.00 10.57 158 PRO A CA 1
ATOM 696 C C . PRO A 1 81 ? 32.883 73.234 33.055 1.00 9.89 158 PRO A C 1
ATOM 697 O O . PRO A 1 81 ? 33.310 72.295 33.737 1.00 10.24 158 PRO A O 1
ATOM 701 N N . GLU A 1 82 ? 32.775 74.470 33.527 1.00 9.26 159 GLU A N 1
ATOM 702 C CA . GLU A 1 82 ? 33.142 74.756 34.896 1.00 9.09 159 GLU A CA 1
ATOM 703 C C . GLU A 1 82 ? 32.279 73.976 35.882 1.00 10.37 159 GLU A C 1
ATOM 704 O O . GLU A 1 82 ? 32.798 73.317 36.791 1.00 10.99 159 GLU A O 1
ATOM 710 N N . LYS A 1 83 ? 30.958 73.963 35.668 1.00 9.46 160 LYS A N 1
ATOM 711 C CA . LYS A 1 83 ? 30.087 73.283 36.622 1.00 10.29 160 LYS A CA 1
ATOM 712 C C . LYS A 1 83 ? 30.380 71.798 36.662 1.00 10.62 160 LYS A C 1
ATOM 713 O O . LYS A 1 83 ? 30.449 71.164 37.731 1.00 12.33 160 LYS A O 1
ATOM 719 N N . LEU A 1 84 ? 30.530 71.180 35.492 1.00 9.63 161 LEU A N 1
ATOM 720 C CA . LEU A 1 84 ? 30.704 69.729 35.470 1.00 11.06 161 LEU A CA 1
ATOM 721 C C . LEU A 1 84 ? 32.065 69.289 36.004 1.00 10.47 161 LEU A C 1
ATOM 722 O O . LEU A 1 84 ? 32.172 68.320 36.735 1.00 12.07 161 LEU A O 1
ATOM 727 N N . ILE A 1 85 ? 33.124 69.973 35.564 1.00 10.23 162 ILE A N 1
ATOM 728 C CA . ILE A 1 85 ? 34.480 69.589 35.975 1.00 11.73 162 ILE A CA 1
ATOM 729 C C . ILE A 1 85 ? 34.696 69.918 37.449 1.00 14.50 162 ILE A C 1
ATOM 730 O O . ILE A 1 85 ? 35.376 69.148 38.136 1.00 15.04 162 ILE A O 1
ATOM 735 N N . SER A 1 86 ? 34.093 71.001 37.932 1.00 13.07 163 SER A N 1
ATOM 736 C CA . SER A 1 86 ? 34.200 71.338 39.360 1.00 15.06 163 SER A CA 1
ATOM 737 C C . SER A 1 86 ? 33.510 70.248 40.198 1.00 16.09 163 SER A C 1
ATOM 738 O O . SER A 1 86 ? 33.975 69.848 41.275 1.00 17.93 163 SER A O 1
ATOM 741 N N . LYS A 1 87 ? 32.37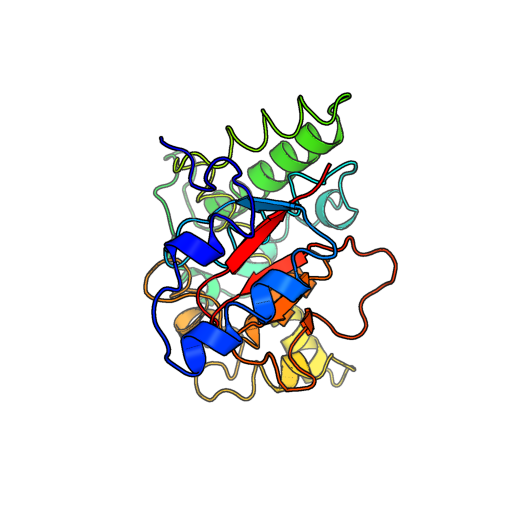6 69.743 39.724 1.00 13.79 164 LYS A N 1
ATOM 742 C CA . LYS A 1 87 ? 31.603 68.765 40.447 1.00 14.69 164 LYS A CA 1
ATOM 743 C C . LYS A 1 87 ? 32.247 67.358 40.353 1.00 15.50 164 LYS A C 1
ATOM 744 O O . LYS A 1 87 ? 32.362 66.607 41.338 1.00 17.99 164 LYS A O 1
ATOM 750 N N . TYR A 1 88 ? 32.631 66.998 39.143 1.00 12.01 165 TYR A N 1
ATOM 751 C CA . TYR A 1 88 ? 33.130 65.672 38.816 1.00 12.16 165 TYR A CA 1
ATOM 752 C C . TYR A 1 88 ? 34.575 65.743 38.401 1.00 13.48 165 TYR A C 1
ATOM 753 O O . TYR A 1 88 ? 34.920 65.866 37.243 1.00 12.82 165 TYR A O 1
ATOM 762 N N . ASN A 1 89 ? 35.464 65.632 39.403 1.00 13.82 166 ASN A N 1
ATOM 763 C CA . ASN A 1 89 ? 36.856 65.867 39.178 1.00 14.40 166 ASN A CA 1
ATOM 764 C C . ASN A 1 89 ? 37.486 64.847 38.215 1.00 13.16 166 ASN A C 1
ATOM 765 O O . ASN A 1 89 ? 38.467 65.145 37.528 1.00 15.08 166 ASN A O 1
ATOM 770 N N . TRP A 1 90 ? 36.884 63.658 38.137 1.00 13.04 167 TRP A N 1
ATOM 771 C CA . TRP A 1 90 ? 37.325 62.618 37.200 1.00 14.36 167 TRP A CA 1
ATOM 772 C C . TRP A 1 90 ? 37.227 63.032 35.752 1.00 12.05 167 TRP A C 1
ATOM 773 O O . TRP A 1 90 ? 37.877 62.423 34.895 1.00 13.23 167 TRP A O 1
ATOM 784 N N . ILE A 1 91 ? 36.452 64.066 35.426 1.00 12.02 168 ILE A N 1
ATOM 785 C CA . ILE A 1 91 ? 36.437 64.560 34.073 1.00 10.93 168 ILE A CA 1
ATOM 786 C C . ILE A 1 91 ? 37.817 65.078 33.635 1.00 12.38 168 ILE A C 1
ATOM 787 O O . ILE A 1 91 ? 38.128 65.126 32.452 1.00 12.52 168 ILE A O 1
ATOM 792 N N . LYS A 1 92 ? 38.688 65.440 34.589 1.00 12.59 169 LYS A N 1
ATOM 793 C CA . LYS A 1 92 ? 40.052 65.829 34.266 1.00 14.10 169 LYS A CA 1
ATOM 794 C C . LYS A 1 92 ? 40.907 64.714 33.617 1.00 14.05 169 LYS A C 1
ATOM 795 O O . LYS A 1 92 ? 42.017 65.004 33.103 1.00 16.84 169 LYS A O 1
ATOM 801 N N . GLN A 1 93 ? 40.400 63.476 33.596 1.00 14.78 170 GLN A N 1
ATOM 802 C CA . GLN A 1 93 ? 41.042 62.389 32.856 1.00 14.11 170 GLN A CA 1
ATOM 803 C C . GLN A 1 93 ? 40.736 62.488 31.342 1.00 13.91 170 GLN A C 1
ATOM 804 O O . GLN A 1 93 ? 41.134 61.647 30.581 1.00 15.84 170 GLN A O 1
ATOM 810 N N . TRP A 1 94 ? 40.007 63.524 30.946 1.00 13.97 171 TRP A N 1
ATOM 811 C CA . TRP A 1 94 ? 39.737 63.838 29.524 1.00 13.46 171 TRP A CA 1
ATOM 812 C C . TRP A 1 94 ? 41.011 63.820 28.701 1.00 14.63 171 TRP A C 1
ATOM 813 O O . TRP A 1 94 ? 41.948 64.524 28.999 1.00 17.21 171 TRP A O 1
ATOM 824 N N . LYS A 1 95 ? 40.976 63.113 27.589 1.00 14.16 172 LYS A N 1
ATOM 825 C CA . LYS A 1 95 ? 42.111 63.042 26.626 1.00 17.44 172 LYS A CA 1
ATOM 826 C C . LYS A 1 95 ? 41.877 64.103 25.525 1.00 17.02 172 LYS A C 1
ATOM 827 O O . LYS A 1 95 ? 40.912 64.031 24.788 1.00 18.46 172 LYS A O 1
ATOM 833 N N . LEU A 1 96 ? 42.714 65.120 25.464 1.00 20.87 173 LEU A N 1
ATOM 834 C CA . LEU A 1 96 ? 42.505 66.206 24.517 1.00 22.15 173 LEU A CA 1
ATOM 835 C C . LEU A 1 96 ? 42.822 65.750 23.093 1.00 19.33 173 LEU A C 1
ATOM 836 O O . LEU A 1 96 ? 43.722 64.926 22.871 1.00 28.18 173 LEU A O 1
ATOM 841 N N . GLY A 1 97 ? 42.128 66.335 22.115 1.00 21.78 174 GLY A N 1
ATOM 842 C CA . GLY A 1 97 ? 42.232 65.900 20.729 1.00 33.48 174 GLY A CA 1
ATOM 843 C C . GLY A 1 97 ? 42.860 66.947 19.835 1.00 45.10 174 GLY A C 1
ATOM 844 O O . GLY A 1 97 ? 42.786 66.860 18.596 1.00 44.17 174 GLY A O 1
ATOM 845 N N . LEU A 1 98 ? 43.480 67.932 20.482 1.00 32.90 175 LEU A N 1
ATOM 846 C CA . LEU A 1 98 ? 44.288 68.936 19.810 1.00 28.98 175 LEU A CA 1
ATOM 847 C C . LEU A 1 98 ? 45.111 69.696 20.866 1.00 39.11 175 LEU A C 1
ATOM 848 O O . LEU A 1 98 ? 44.855 69.561 22.067 1.00 29.69 175 LEU A O 1
ATOM 853 N N . LYS A 1 99 ? 46.097 70.463 20.408 1.00 35.44 176 LYS A N 1
ATOM 854 C CA . LYS A 1 99 ? 46.851 71.372 21.269 1.00 32.30 176 LYS A CA 1
ATOM 855 C C . LYS A 1 99 ? 46.124 72.714 21.293 1.00 40.79 176 LYS A C 1
ATOM 856 O O . LYS A 1 99 ? 45.864 73.310 20.233 1.00 42.81 176 LYS A O 1
ATOM 859 N N . PHE A 1 100 ? 45.777 73.173 22.495 1.00 31.89 177 PHE A N 1
ATOM 860 C CA . PHE A 1 100 ? 45.076 74.441 22.660 1.00 29.00 177 PHE A CA 1
ATOM 861 C C . PHE A 1 100 ? 46.099 75.583 22.809 1.00 43.77 177 PHE A C 1
ATOM 862 O O . PHE A 1 100 ? 47.221 75.401 23.348 1.00 46.24 177 PHE A O 1
ATOM 870 N N . ASP A 1 101 ? 45.721 76.748 22.283 1.00 40.12 178 ASP A N 1
ATOM 871 C CA . ASP A 1 101 ? 46.433 78.006 22.541 1.00 37.57 178 ASP A CA 1
ATOM 872 C C . ASP A 1 101 ? 46.771 78.129 24.028 1.00 51.56 178 ASP A C 1
ATOM 873 O O . ASP A 1 101 ? 45.990 77.689 24.887 1.00 41.50 178 ASP A O 1
ATOM 875 N N . GLY A 1 102 ? 47.919 78.748 24.325 1.00 53.50 179 GLY A N 1
ATOM 876 C CA . GLY A 1 102 ? 48.426 78.846 25.707 1.00 51.44 179 GLY A CA 1
ATOM 877 C C . GLY A 1 102 ? 47.659 79.746 26.675 1.00 53.22 179 GLY A C 1
ATOM 878 O O . GLY A 1 102 ? 47.862 79.665 27.893 1.00 51.45 179 GLY A O 1
ATOM 879 N N . LYS A 1 103 ? 46.794 80.609 26.141 1.00 51.52 180 LYS A N 1
ATOM 880 C CA . LYS A 1 103 ? 45.816 81.358 26.943 1.00 60.29 180 LYS A CA 1
ATOM 881 C C . LYS A 1 103 ? 44.990 80.391 27.794 1.00 52.98 180 LYS A C 1
ATOM 882 O O . LYS A 1 103 ? 44.591 80.723 28.916 1.00 62.30 180 LYS A O 1
ATOM 884 N N . ASN A 1 104 ? 44.745 79.202 27.233 1.00 45.96 181 ASN A N 1
ATOM 885 C CA . ASN A 1 104 ? 43.983 78.127 27.889 1.00 33.93 181 ASN A CA 1
ATOM 886 C C . ASN A 1 104 ? 44.809 77.326 28.893 1.00 43.94 181 ASN A C 1
ATOM 887 O O . ASN A 1 104 ? 45.590 76.445 28.511 1.00 53.83 181 ASN A O 1
ATOM 892 N N . GLU A 1 105 ? 44.616 77.622 30.175 1.00 39.54 182 GLU A N 1
ATOM 893 C CA . GLU A 1 105 ? 45.490 77.107 31.219 1.00 48.13 182 GLU A CA 1
ATOM 894 C C . GLU A 1 105 ? 44.964 75.804 31.798 1.00 50.83 182 GLU A C 1
ATOM 895 O O . GLU A 1 105 ? 45.729 75.067 32.421 1.00 46.92 182 GLU A O 1
ATOM 899 N N . ASP A 1 106 ? 43.674 75.508 31.618 1.00 28.02 183 ASP A N 1
ATOM 900 C CA . ASP A 1 106 ? 43.176 74.266 32.142 1.00 23.93 183 ASP A CA 1
ATOM 901 C C . ASP A 1 106 ? 42.138 73.669 31.230 1.00 19.29 183 ASP A C 1
ATOM 902 O O . ASP A 1 106 ? 41.768 74.269 30.184 1.00 18.51 183 ASP A O 1
ATOM 907 N N . LEU A 1 107 ? 41.644 72.500 31.623 1.00 17.49 184 LEU A N 1
ATOM 908 C CA . LEU A 1 107 ? 40.664 71.801 30.807 1.00 15.16 184 LEU A CA 1
ATOM 909 C C . LEU A 1 107 ? 39.374 72.621 30.636 1.00 12.82 184 LEU A C 1
ATOM 910 O O . LEU A 1 107 ? 38.788 72.688 29.542 1.00 12.44 184 LEU A O 1
ATOM 915 N N . VAL A 1 108 ? 38.902 73.250 31.700 1.00 12.82 185 VAL A N 1
ATOM 916 C CA . VAL A 1 108 ? 37.695 74.073 31.614 1.00 12.08 185 VAL A CA 1
ATOM 917 C C . VAL A 1 108 ? 37.875 75.117 30.521 1.00 10.38 185 VAL A C 1
ATOM 918 O O . VAL A 1 108 ? 36.984 75.298 29.690 1.00 10.93 185 VAL A O 1
ATOM 922 N N . ASP A 1 109 ? 39.002 75.803 30.493 1.00 11.90 186 ASP A N 1
ATOM 923 C CA . ASP A 1 109 ? 39.209 76.830 29.499 1.00 11.60 186 ASP A CA 1
ATOM 924 C C . ASP A 1 109 ? 39.161 76.258 28.076 1.00 11.58 186 ASP A C 1
ATOM 925 O O . ASP A 1 109 ? 38.624 76.867 27.173 1.00 11.97 186 ASP A O 1
ATOM 930 N N . LYS A 1 110 ? 39.793 75.115 27.877 1.00 11.43 187 LYS A N 1
ATOM 931 C CA . LYS A 1 110 ? 39.877 74.477 26.577 1.00 12.36 187 LYS A CA 1
ATOM 932 C C . LYS A 1 110 ? 38.497 74.068 26.088 1.00 10.53 187 LYS A C 1
ATOM 933 O O . LYS A 1 110 ? 38.111 74.358 24.958 1.00 11.11 187 LYS A O 1
ATOM 939 N N . ILE A 1 111 ? 37.751 73.397 26.935 1.00 10.20 188 ILE A N 1
ATOM 940 C CA . ILE A 1 111 ? 36.411 72.952 26.559 1.00 9.69 188 ILE A CA 1
ATOM 941 C C . ILE A 1 111 ? 35.516 74.178 26.303 1.00 8.89 188 ILE A C 1
ATOM 942 O O . ILE A 1 111 ? 34.720 74.194 25.327 1.00 9.43 188 ILE A O 1
ATOM 947 N N . LYS A 1 112 ? 35.603 75.193 27.164 1.00 9.11 189 LYS A N 1
ATOM 948 C CA . LYS A 1 112 ? 34.816 76.400 26.937 1.00 10.05 189 LYS A CA 1
ATOM 949 C C . LYS A 1 112 ? 35.139 77.025 25.598 1.00 9.61 189 LYS A C 1
ATOM 950 O O . LYS A 1 112 ? 34.257 77.505 24.897 1.00 10.12 189 LYS A O 1
ATOM 956 N N . GLU A 1 113 ? 36.430 77.085 25.244 1.00 9.60 190 GLU A N 1
ATOM 957 C CA . GLU A 1 113 ? 36.835 77.607 23.940 1.00 10.67 190 GLU A CA 1
ATOM 958 C C . GLU A 1 113 ? 36.176 76.821 22.800 1.00 9.05 190 GLU A C 1
ATOM 959 O O . GLU A 1 113 ? 35.662 77.400 21.841 1.00 10.14 190 GLU A O 1
ATOM 965 N N . SER A 1 114 ? 36.157 75.510 22.909 1.00 8.49 191 SER A N 1
ATOM 966 C CA A SER A 1 114 ? 35.550 74.687 21.880 0.80 8.24 191 SER A CA 1
ATOM 967 C CA B SER A 1 114 ? 35.545 74.654 21.886 0.20 8.38 191 SER A CA 1
ATOM 968 C C . SER A 1 114 ? 34.047 74.895 21.769 1.00 8.52 191 SER A C 1
ATOM 969 O O . SER A 1 114 ? 33.502 74.973 20.673 1.00 8.81 191 SER A O 1
ATOM 974 N N . LEU A 1 115 ? 33.370 75.014 22.917 1.00 8.29 192 LEU A N 1
ATOM 975 C CA . LEU A 1 115 ? 31.936 75.266 22.879 1.00 7.99 192 LEU A CA 1
ATOM 976 C C . LEU A 1 115 ? 31.647 76.651 22.314 1.00 8.23 192 LEU A C 1
ATOM 977 O O . LEU A 1 115 ? 30.656 76.849 21.592 1.00 9.17 192 LEU A O 1
ATOM 982 N N . THR A 1 116 ? 32.458 77.631 22.672 1.00 8.67 193 THR A N 1
ATOM 983 C CA . THR A 1 116 ? 32.303 78.974 22.137 1.00 9.79 193 THR A CA 1
ATOM 984 C C . THR A 1 116 ? 32.449 78.989 20.620 1.00 8.87 193 THR A C 1
ATOM 985 O O . THR A 1 116 ? 31.681 79.641 19.925 1.00 10.18 193 THR A O 1
ATOM 989 N N . LEU A 1 117 ? 33.417 78.245 20.121 1.00 9.29 194 LEU A N 1
ATOM 990 C CA . LEU A 1 117 ? 33.672 78.120 18.690 1.00 9.12 194 LEU A CA 1
ATOM 991 C C . LEU A 1 117 ? 32.474 77.473 18.002 1.00 8.53 194 LEU A C 1
ATOM 992 O O . LEU A 1 117 ? 31.990 77.963 16.977 1.00 9.94 194 LEU A O 1
ATOM 997 N N . LEU A 1 118 ? 31.977 76.387 18.550 1.00 8.49 195 LEU A N 1
ATOM 998 C CA . LEU A 1 118 ? 30.818 75.707 17.988 1.00 7.41 195 LEU A CA 1
ATOM 999 C C . LEU A 1 118 ? 29.631 76.649 17.863 1.00 8.16 195 LEU A C 1
ATOM 1000 O O . LEU A 1 118 ? 29.005 76.754 16.818 1.00 8.99 195 LEU A O 1
ATOM 1005 N N . ARG A 1 119 ? 29.320 77.358 18.954 1.00 8.48 196 ARG A N 1
ATOM 1006 C CA . ARG A 1 119 ? 28.264 78.287 18.965 1.00 8.76 196 ARG A CA 1
ATOM 1007 C C . ARG A 1 119 ? 28.452 79.413 17.944 1.00 8.88 196 ARG A C 1
ATOM 1008 O O . ARG A 1 119 ? 27.510 79.787 17.218 1.00 9.23 196 ARG A O 1
ATOM 1016 N N . LYS A 1 120 ? 29.653 79.996 17.914 1.00 10.04 197 LYS A N 1
ATOM 1017 C CA . LYS A 1 120 ? 29.932 81.140 17.046 1.00 10.49 197 LYS A CA 1
ATOM 1018 C C . LYS A 1 120 ? 29.779 80.694 15.578 1.00 9.95 197 LYS A C 1
ATOM 1019 O O . LYS A 1 120 ? 29.220 81.390 14.767 1.00 10.59 197 LYS A O 1
ATOM 1025 N N . LYS A 1 121 ? 30.371 79.547 15.215 1.00 9.41 198 LYS A N 1
ATOM 1026 C CA . LYS A 1 121 ? 30.340 79.097 13.821 1.00 9.36 198 LYS A CA 1
ATOM 1027 C C . LYS A 1 121 ? 28.913 78.764 13.416 1.00 8.57 198 LYS A C 1
ATOM 1028 O O . LYS A 1 121 ? 28.498 79.059 12.301 1.00 10.52 198 LYS A O 1
ATOM 1034 N N . TRP A 1 122 ? 28.172 78.079 14.292 1.00 8.96 199 TRP A N 1
ATOM 1035 C CA . TRP A 1 122 ? 26.790 77.716 13.979 1.00 9.00 199 TRP A CA 1
ATOM 1036 C C . TRP A 1 122 ? 25.970 78.965 13.795 1.00 9.28 199 TRP A C 1
ATOM 1037 O O . TRP A 1 122 ? 25.159 79.049 12.858 1.00 10.65 199 TRP A O 1
ATOM 1048 N N . ALA A 1 123 ? 26.148 79.930 14.683 1.00 9.85 200 ALA A N 1
ATOM 1049 C CA . ALA A 1 123 ? 25.373 81.162 14.598 1.00 10.73 200 ALA A CA 1
ATOM 1050 C C . ALA A 1 123 ? 25.659 81.875 13.274 1.00 12.79 200 ALA A C 1
ATOM 1051 O O . ALA A 1 123 ? 24.788 82.464 12.644 1.00 14.01 200 ALA A O 1
ATOM 1053 N N . GLY A 1 124 ? 26.947 81.905 12.908 1.00 11.54 201 GLY A N 1
ATOM 1054 C CA . GLY A 1 124 ? 27.349 82.577 11.665 1.00 13.54 201 GLY A CA 1
ATOM 1055 C C . GLY A 1 124 ? 26.807 81.909 10.421 1.00 13.41 201 GLY A C 1
ATOM 1056 O O . GLY A 1 124 ? 26.420 82.591 9.461 1.00 17.67 201 GLY A O 1
ATOM 1057 N N . LEU A 1 125 ? 26.727 80.570 10.429 1.00 11.99 202 LEU A N 1
ATOM 1058 C CA . LEU A 1 125 ? 26.090 79.838 9.307 1.00 12.52 202 LEU A CA 1
ATOM 1059 C C . LEU A 1 125 ? 24.618 80.117 9.232 1.00 13.27 202 LEU A C 1
ATOM 1060 O O . LEU A 1 125 ? 24.096 80.365 8.143 1.00 17.19 202 LEU A O 1
ATOM 1065 N N . ALA A 1 126 ? 23.958 80.169 10.382 1.00 14.08 203 ALA A N 1
ATOM 1066 C CA . ALA A 1 126 ? 22.528 80.409 10.413 1.00 15.80 203 ALA A CA 1
ATOM 1067 C C . ALA A 1 126 ? 22.205 81.824 9.874 1.00 17.41 203 ALA A C 1
ATOM 1068 O O . ALA A 1 126 ? 21.130 82.039 9.363 1.00 23.37 203 ALA A O 1
ATOM 1070 N N . GLU A 1 127 ? 23.109 82.778 10.025 1.00 19.14 204 GLU A N 1
ATOM 1071 C CA . GLU A 1 127 ? 22.888 84.179 9.640 1.00 22.40 204 GLU A CA 1
ATOM 1072 C C . GLU A 1 127 ? 23.032 84.378 8.131 1.00 25.52 204 GLU A C 1
ATOM 1073 O O . GLU A 1 127 ? 22.623 85.382 7.590 1.00 28.16 204 GLU A O 1
ATOM 1079 N N . MET A 1 128 ? 23.630 83.418 7.454 1.00 24.71 205 MET A N 1
ATOM 1080 C CA A MET A 1 128 ? 23.940 83.608 6.062 0.66 26.49 205 MET A CA 1
ATOM 1081 C CA B MET A 1 128 ? 23.984 83.538 6.035 0.34 27.47 205 MET A CA 1
ATOM 1082 C C . MET A 1 128 ? 22.705 83.650 5.212 1.00 29.71 205 MET A C 1
ATOM 1083 O O . MET A 1 128 ? 21.737 82.921 5.463 1.00 27.78 205 MET A O 1
ATOM 1092 N N . ARG A 1 129 ? 22.73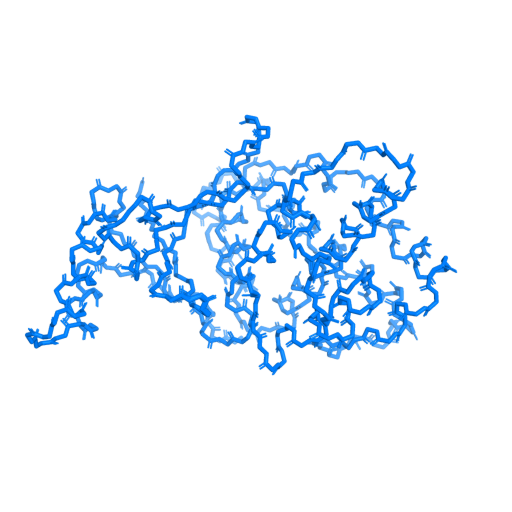2 84.537 4.223 1.00 32.93 206 ARG A N 1
ATOM 1093 C CA . ARG A 1 129 ? 21.533 84.922 3.507 1.00 51.16 206 ARG A CA 1
ATOM 1094 C C . ARG A 1 129 ? 21.346 84.041 2.288 1.00 50.57 206 ARG A C 1
ATOM 1095 O O . ARG A 1 129 ? 20.225 83.932 1.788 1.00 92.19 206 ARG A O 1
ATOM 1097 N N . THR A 1 130 ? 22.429 83.414 1.829 1.00 53.98 207 THR A N 1
ATOM 1098 C CA . THR A 1 130 ? 22.350 82.463 0.729 1.00 68.62 207 THR A CA 1
ATOM 1099 C C . THR A 1 130 ? 22.864 81.094 1.213 1.00 65.40 207 THR A C 1
ATOM 1100 O O . THR A 1 130 ? 23.829 80.965 2.055 1.00 74.79 207 THR A O 1
ATOM 1104 N N . ALA A 1 131 ? 22.225 80.057 0.654 1.00 93.02 208 ALA A N 1
ATOM 1105 C CA . ALA A 1 131 ? 22.635 78.679 0.905 1.00 68.20 208 ALA A CA 1
ATOM 1106 C C . ALA A 1 131 ? 24.049 78.473 0.403 1.00 63.90 208 ALA A C 1
ATOM 1107 O O . ALA A 1 131 ? 24.826 77.705 0.972 1.00 37.05 208 ALA A O 1
ATOM 1109 N N . GLU A 1 132 ? 24.392 79.143 -0.681 1.00 40.86 209 GLU A N 1
ATOM 1110 C CA . GLU A 1 132 ? 25.720 78.983 -1.220 1.00 45.53 209 GLU A CA 1
ATOM 1111 C C . GLU A 1 132 ? 26.786 79.485 -0.298 1.00 29.67 209 GLU A C 1
ATOM 1112 O O . GLU A 1 132 ? 27.822 78.820 -0.101 1.00 27.32 209 GLU A O 1
ATOM 1118 N N . ALA A 1 133 ? 26.537 80.648 0.305 1.00 31.31 210 ALA A N 1
ATOM 1119 C CA . ALA A 1 133 ? 27.476 81.228 1.266 1.00 29.74 210 ALA A CA 1
ATOM 1120 C C . ALA A 1 133 ? 27.691 80.271 2.429 1.00 22.40 210 ALA A C 1
ATOM 1121 O O . ALA A 1 133 ? 28.772 80.121 2.963 1.00 22.03 210 ALA A O 1
ATOM 1123 N N . ARG A 1 134 ? 26.617 79.655 2.856 1.00 21.67 211 ARG A N 1
ATOM 1124 C CA A ARG A 1 134 ? 26.674 78.705 3.954 0.55 20.34 211 ARG A CA 1
ATOM 1125 C CA B ARG A 1 134 ? 26.651 78.710 3.940 0.45 20.07 211 ARG A CA 1
ATOM 1126 C C . ARG A 1 134 ? 27.475 77.409 3.621 1.00 20.93 211 ARG A C 1
ATOM 1127 O O . ARG A 1 134 ? 28.338 76.949 4.390 1.00 19.52 211 ARG A O 1
ATOM 1142 N N . GLN A 1 135 ? 27.324 76.909 2.391 1.00 19.65 212 GLN A N 1
ATOM 1143 C CA A GLN A 1 135 ? 28.166 75.764 2.030 0.56 17.02 212 GLN A CA 1
ATOM 1144 C CA B GLN A 1 135 ? 28.177 75.766 1.910 0.44 19.27 212 GLN A CA 1
ATOM 1145 C C . GLN A 1 135 ? 29.674 76.122 1.818 1.00 14.82 212 GLN A C 1
ATOM 1146 O O . GLN A 1 135 ? 30.547 75.359 2.209 1.00 15.97 212 GLN A O 1
ATOM 1157 N N . ILE A 1 136 ? 29.947 77.305 1.262 1.00 16.05 213 ILE A N 1
ATOM 1158 C CA . ILE A 1 136 ? 31.314 77.812 1.169 1.00 15.79 213 ILE A CA 1
ATOM 1159 C C . ILE A 1 136 ? 31.912 77.881 2.564 1.00 13.23 213 ILE A C 1
ATOM 1160 O O . ILE A 1 136 ? 33.010 77.390 2.805 1.00 14.06 213 ILE A O 1
ATOM 1165 N N . ALA A 1 137 ? 31.192 78.478 3.502 1.00 13.89 214 ALA A N 1
ATOM 1166 C CA . ALA A 1 137 ? 31.721 78.651 4.854 1.00 13.85 214 ALA A CA 1
ATOM 1167 C C . ALA A 1 137 ? 31.888 77.313 5.568 1.00 12.46 214 ALA A C 1
ATOM 1168 O O . ALA A 1 137 ? 32.878 77.068 6.255 1.00 14.57 214 ALA A O 1
ATOM 1170 N N . CYS A 1 138 ? 30.907 76.439 5.410 1.00 13.75 215 CYS A N 1
ATOM 1171 C CA . CYS A 1 138 ? 30.972 75.162 6.041 1.00 16.80 215 CYS A CA 1
ATOM 1172 C C . CYS A 1 138 ? 32.138 74.356 5.479 1.00 16.66 215 CYS A C 1
ATOM 1173 O O . CYS A 1 138 ? 32.874 73.698 6.222 1.00 19.19 215 CYS A O 1
ATOM 1176 N N . ASP A 1 139 ? 32.306 74.380 4.152 1.00 18.30 216 ASP A N 1
ATOM 1177 C CA . ASP A 1 139 ? 33.444 73.734 3.552 1.00 20.39 216 ASP A CA 1
ATOM 1178 C C . ASP A 1 139 ? 34.736 74.211 4.234 1.00 18.61 216 ASP A C 1
ATOM 1179 O O . ASP A 1 139 ? 35.485 73.360 4.696 1.00 17.83 216 ASP A O 1
ATOM 1184 N N . GLU A 1 140 ? 34.946 75.539 4.319 1.00 14.53 217 GLU A N 1
ATOM 1185 C CA A GLU A 1 140 ? 36.167 76.137 4.879 0.50 15.66 217 GLU A CA 1
ATOM 1186 C CA B GLU A 1 140 ? 36.185 76.123 4.878 0.50 15.90 217 GLU A CA 1
ATOM 1187 C C . GLU A 1 140 ? 36.443 75.661 6.322 1.00 14.38 217 GLU A C 1
ATOM 1188 O O . GLU A 1 140 ? 37.560 75.495 6.745 1.00 16.13 217 GLU A O 1
ATOM 1199 N N . LEU A 1 141 ? 35.382 75.444 7.074 1.00 12.82 218 LEU A N 1
ATOM 1200 C CA . LEU A 1 141 ? 35.511 75.011 8.450 1.00 12.56 218 LEU A CA 1
ATOM 1201 C C . LEU A 1 141 ? 36.016 73.564 8.574 1.00 11.23 218 LEU A C 1
ATOM 1202 O O . LEU A 1 141 ? 36.683 73.232 9.544 1.00 15.54 218 LEU A O 1
ATOM 1207 N N . PHE A 1 142 ? 35.717 72.717 7.588 1.00 9.59 219 PHE A N 1
ATOM 1208 C CA . PHE A 1 142 ? 36.092 71.316 7.620 1.00 8.71 219 PHE A CA 1
ATOM 1209 C C . PHE A 1 142 ? 37.263 71.066 6.665 1.00 8.36 219 PHE A C 1
ATOM 1210 O O . PHE A 1 142 ? 37.168 70.347 5.668 1.00 9.47 219 PHE A O 1
ATOM 1218 N N . THR A 1 143 ? 38.386 71.682 7.009 1.00 9.65 220 THR A N 1
ATOM 1219 C CA . THR A 1 143 ? 39.619 71.654 6.230 1.00 9.93 220 THR A CA 1
ATOM 1220 C C . THR A 1 143 ? 40.788 71.137 7.074 1.00 9.86 220 THR A C 1
ATOM 1221 O O . THR A 1 143 ? 41.925 71.490 6.839 1.00 11.17 220 THR A O 1
ATOM 1225 N N . ASN A 1 144 ? 40.474 70.247 8.016 1.00 10.15 221 ASN A N 1
ATOM 1226 C CA . ASN A 1 144 ? 41.517 69.493 8.732 1.00 10.51 221 ASN A CA 1
ATOM 1227 C C . ASN A 1 144 ? 42.439 70.337 9.616 1.00 9.98 221 ASN A C 1
ATOM 1228 O O . ASN A 1 144 ? 43.536 69.902 9.991 1.00 13.93 221 ASN A O 1
ATOM 1233 N N . GLU A 1 145 ? 41.983 71.500 10.023 1.00 10.96 222 GLU A N 1
ATOM 1234 C CA . GLU A 1 145 ? 42.749 72.393 10.892 1.00 11.37 222 GLU A CA 1
ATOM 1235 C C . GLU A 1 145 ? 42.188 72.322 12.314 1.00 12.24 222 GLU A C 1
ATOM 1236 O O . GLU A 1 145 ? 41.243 71.582 12.606 1.00 11.55 222 GLU A O 1
ATOM 1242 N N . ALA A 1 146 ? 42.844 73.006 13.248 1.00 14.48 223 ALA A N 1
ATOM 1243 C CA . ALA A 1 146 ? 42.520 72.917 14.640 1.00 14.17 223 ALA A CA 1
ATOM 1244 C C . ALA A 1 146 ? 41.063 73.216 14.871 1.00 12.84 223 ALA A C 1
ATOM 1245 O O . ALA A 1 146 ? 40.445 72.602 15.733 1.00 14.66 223 ALA A O 1
ATOM 1247 N N . GLU A 1 147 ? 40.485 74.158 14.128 1.00 13.84 224 GLU A N 1
ATOM 1248 C CA A GLU A 1 147 ? 39.090 74.543 14.345 0.54 13.39 224 GLU A CA 1
ATOM 1249 C CA B GLU A 1 147 ? 39.118 74.511 14.440 0.46 14.23 224 GLU A CA 1
ATOM 1250 C C . GLU A 1 147 ? 38.179 73.351 14.173 1.00 11.32 224 GLU A C 1
ATOM 1251 O O . GLU A 1 147 ? 37.239 73.164 14.928 1.00 11.65 224 GLU A O 1
ATOM 1262 N N . GLU A 1 148 ? 38.411 72.553 13.132 1.00 10.42 225 GLU A N 1
ATOM 1263 C CA . GLU A 1 148 ? 37.572 71.426 12.896 1.00 9.73 225 GLU A CA 1
ATOM 1264 C C . GLU A 1 148 ? 37.632 70.487 14.115 1.00 10.01 225 GLU A C 1
ATOM 1265 O O . GLU A 1 148 ? 36.606 70.020 14.637 1.00 10.07 225 GLU A O 1
ATOM 1271 N N . TYR A 1 149 ? 38.822 70.151 14.553 1.00 9.73 226 TYR A N 1
ATOM 1272 C CA . TYR A 1 149 ? 38.961 69.189 15.651 1.00 10.16 226 TYR A CA 1
ATOM 1273 C C . TYR A 1 149 ? 38.467 69.738 16.984 1.00 9.62 226 TYR A C 1
ATOM 1274 O O . TYR A 1 149 ? 37.983 68.980 17.804 1.00 10.28 226 TYR A O 1
ATOM 1283 N N . SER A 1 150 ? 38.528 71.045 17.163 1.00 9.81 227 SER A N 1
ATOM 1284 C CA A SER A 1 150 ? 37.940 71.680 18.342 0.83 9.19 227 SER A CA 1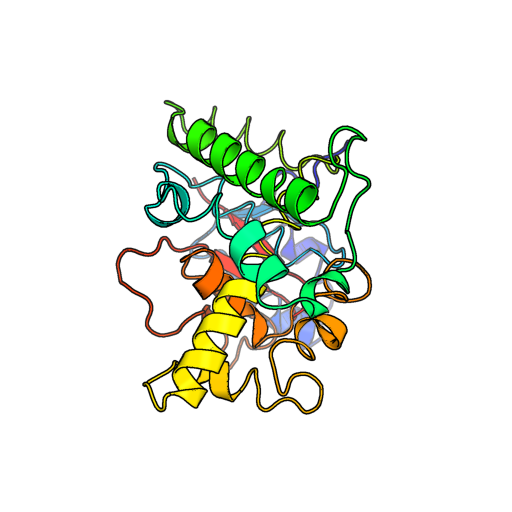
ATOM 1285 C CA B SER A 1 150 ? 37.896 71.713 18.314 0.17 9.67 227 SER A CA 1
ATOM 1286 C C . SER A 1 150 ? 36.392 71.480 18.363 1.00 9.46 227 SER A C 1
ATOM 1287 O O . SER A 1 150 ? 35.829 71.243 19.457 1.00 9.85 227 SER A O 1
ATOM 1292 N N . LEU A 1 151 ? 35.720 71.509 17.218 1.00 8.81 228 LEU A N 1
ATOM 1293 C CA . LEU A 1 151 ? 34.289 71.199 17.202 1.00 8.93 228 LEU A CA 1
ATOM 1294 C C . LEU A 1 151 ? 33.978 69.832 17.759 1.00 8.22 228 LEU A C 1
ATOM 1295 O O . LEU A 1 151 ? 33.023 69.647 18.491 1.00 8.98 228 LEU A O 1
ATOM 1300 N N . TYR A 1 152 ? 34.793 68.832 17.428 1.00 9.57 229 TYR A N 1
ATOM 1301 C CA . TYR A 1 152 ? 34.578 67.491 17.934 1.00 8.64 229 TYR A CA 1
ATOM 1302 C C . TYR A 1 152 ? 34.812 67.415 19.427 1.00 8.18 229 TYR A C 1
ATOM 1303 O O . TYR A 1 152 ? 34.126 66.656 20.088 1.00 9.50 229 TYR A O 1
ATOM 1312 N N . GLU A 1 153 ? 35.748 68.179 19.950 1.00 9.09 230 GLU A N 1
ATOM 1313 C CA A GLU A 1 153 ? 35.925 68.248 21.422 0.47 9.80 230 GLU A CA 1
ATOM 1314 C CA B GLU A 1 153 ? 35.919 68.236 21.401 0.53 9.38 230 GLU A CA 1
ATOM 1315 C C . GLU A 1 153 ? 34.643 68.730 22.127 1.00 8.45 230 GLU A C 1
ATOM 1316 O O . GLU A 1 153 ? 34.190 68.147 23.093 1.00 8.85 230 GLU A O 1
ATOM 1327 N N . ALA A 1 154 ? 34.053 69.785 21.539 1.00 8.16 231 ALA A N 1
ATOM 1328 C CA . ALA A 1 154 ? 32.773 70.325 22.022 1.00 7.53 231 ALA A CA 1
ATOM 1329 C C . ALA A 1 154 ? 31.699 69.265 21.986 1.00 6.96 231 ALA A C 1
ATOM 1330 O O . ALA A 1 154 ? 30.998 69.067 22.957 1.00 8.06 231 ALA A O 1
ATOM 1332 N N . VAL A 1 155 ? 31.530 68.589 20.846 1.00 6.61 232 VAL A N 1
ATOM 1333 C CA . VAL A 1 155 ? 30.474 67.620 20.718 1.00 7.55 232 VAL A CA 1
ATOM 1334 C C . VAL A 1 155 ? 30.700 66.437 21.669 1.00 7.60 232 VAL A C 1
ATOM 1335 O O . VAL A 1 155 ? 29.734 65.979 22.313 1.00 7.63 232 VAL A O 1
ATOM 1339 N N . LYS A 1 156 ? 31.917 65.942 21.782 1.00 7.77 233 LYS A N 1
ATOM 1340 C CA . LYS A 1 156 ? 32.193 64.889 22.727 1.00 8.23 233 LYS A CA 1
ATOM 1341 C C . LYS A 1 156 ? 31.824 65.320 24.153 1.00 7.21 233 LYS A C 1
ATOM 1342 O O . LYS A 1 156 ? 31.305 64.527 24.929 1.00 8.36 233 LYS A O 1
ATOM 1348 N N . PHE A 1 157 ? 32.113 66.557 24.496 1.00 7.44 234 PHE A N 1
ATOM 1349 C CA . PHE A 1 157 ? 31.817 67.042 25.844 1.00 7.84 234 PHE A CA 1
ATOM 1350 C C . PHE A 1 157 ? 30.332 67.073 26.070 1.00 7.91 234 PHE A C 1
ATOM 1351 O O . PHE A 1 157 ? 29.813 66.717 27.141 1.00 8.50 234 PHE A O 1
ATOM 1359 N N . LEU A 1 158 ? 29.562 67.491 25.050 1.00 8.03 235 LEU A N 1
ATOM 1360 C CA A LEU A 1 158 ? 28.099 67.474 25.144 0.74 7.53 235 LEU A CA 1
ATOM 1361 C CA B LEU A 1 158 ? 28.100 67.481 25.153 0.26 7.85 235 LEU A CA 1
ATOM 1362 C C . LEU A 1 158 ? 27.551 66.061 25.264 1.00 7.00 235 LEU A C 1
ATOM 1363 O O . LEU A 1 158 ? 26.548 65.819 25.962 1.00 8.73 235 LEU A O 1
ATOM 1372 N N . MET A 1 159 ? 28.194 65.112 24.598 1.00 7.09 236 MET A N 1
ATOM 1373 C CA . MET A 1 159 ? 27.824 63.697 24.761 1.00 7.94 236 MET A CA 1
ATOM 1374 C C . MET A 1 159 ? 28.043 63.252 26.209 1.00 7.93 236 MET A C 1
ATOM 1375 O O . MET A 1 159 ? 27.215 62.569 26.811 1.00 8.64 236 MET A O 1
ATOM 1380 N N . LEU A 1 160 ? 29.182 63.607 26.800 1.00 8.30 237 LEU A N 1
ATOM 1381 C CA . LEU A 1 160 ? 29.469 63.276 28.193 1.00 9.10 237 LEU A CA 1
ATOM 1382 C C . LEU A 1 160 ? 28.432 63.910 29.128 1.00 8.72 237 LEU A C 1
ATOM 1383 O O . LEU A 1 160 ? 27.907 63.255 30.039 1.00 9.91 237 LEU A O 1
ATOM 1388 N N . ASN A 1 161 ? 28.134 65.192 28.902 1.00 8.42 238 ASN A N 1
ATOM 1389 C CA . ASN A 1 161 ? 27.125 65.863 29.711 1.00 9.91 238 ASN A CA 1
ATOM 1390 C C . ASN A 1 161 ? 25.786 65.155 29.635 1.00 8.88 238 ASN A C 1
ATOM 1391 O O . ASN A 1 161 ? 25.116 64.946 30.658 1.00 10.47 238 ASN A O 1
ATOM 1396 N N . ARG A 1 162 ? 25.349 64.820 28.418 1.00 9.04 239 ARG A N 1
ATOM 1397 C CA . ARG A 1 162 ? 24.046 64.170 28.284 1.00 9.71 239 ARG A CA 1
ATOM 1398 C C . ARG A 1 162 ? 24.070 62.813 28.995 1.00 9.86 239 ARG A C 1
ATOM 1399 O O . ARG A 1 162 ? 23.067 62.413 29.604 1.00 11.31 239 ARG A O 1
ATOM 1407 N N . ALA A 1 163 ? 25.177 62.093 28.895 1.00 9.86 240 ALA A N 1
ATOM 1408 C CA . ALA A 1 163 ? 25.278 60.787 29.542 1.00 9.61 240 ALA A CA 1
ATOM 1409 C C . ALA A 1 163 ? 25.234 60.921 31.077 1.00 10.64 240 ALA A C 1
ATOM 1410 O O . ALA A 1 163 ? 24.595 60.117 31.731 1.00 12.15 240 ALA A O 1
ATOM 1412 N N . ILE A 1 164 ? 25.884 61.937 31.635 1.00 10.59 241 ILE A N 1
ATOM 1413 C CA . ILE A 1 164 ? 25.823 62.234 33.072 1.00 11.03 241 ILE A CA 1
ATOM 1414 C C . ILE A 1 164 ? 24.356 62.500 33.455 1.00 12.23 241 ILE A C 1
ATOM 1415 O O . ILE A 1 164 ? 23.882 61.974 34.475 1.00 13.39 241 ILE A O 1
ATOM 1420 N N . GLU A 1 165 ? 23.664 63.318 32.691 1.00 11.78 242 GLU A N 1
ATOM 1421 C CA . GLU A 1 165 ? 22.277 63.645 33.005 1.00 13.20 242 GLU A CA 1
ATOM 1422 C C . GLU A 1 165 ? 21.411 62.391 33.010 1.00 13.72 242 GLU A C 1
ATOM 1423 O O . GLU A 1 165 ? 20.588 62.172 33.872 1.00 15.38 242 GLU A O 1
ATOM 1429 N N . LEU A 1 166 ? 21.596 61.539 32.004 1.00 13.08 243 LEU A N 1
ATOM 1430 C CA . LEU A 1 166 ? 20.787 60.348 31.866 1.00 13.66 243 LEU A CA 1
ATOM 1431 C C . LEU A 1 166 ? 21.089 59.357 32.965 1.00 13.82 243 LEU A C 1
ATOM 1432 O O . LEU A 1 166 ? 20.173 58.694 33.489 1.00 14.85 243 LEU A O 1
ATOM 1437 N N . TYR A 1 167 ? 22.366 59.211 33.301 1.00 13.54 244 TYR A N 1
ATOM 1438 C CA . TYR A 1 167 ? 22.764 58.379 34.433 1.00 14.57 244 TYR A CA 1
ATOM 1439 C C . TYR A 1 167 ? 22.129 58.869 35.744 1.00 15.01 244 TYR A C 1
ATOM 1440 O O . TYR A 1 167 ? 21.639 58.072 36.545 1.00 17.31 244 TYR A O 1
ATOM 1449 N N . ASN A 1 168 ? 22.188 60.177 35.977 1.00 15.34 245 ASN A N 1
ATOM 1450 C CA . ASN A 1 168 ? 21.689 60.745 37.229 1.00 17.15 245 ASN A CA 1
ATOM 1451 C C . ASN A 1 168 ? 20.170 60.610 37.239 1.00 17.57 245 ASN A C 1
ATOM 1452 O O . ASN A 1 168 ? 19.619 60.337 38.286 1.00 21.40 245 ASN A O 1
ATOM 1457 N N . ASP A 1 169 ? 19.494 60.789 36.108 1.00 17.61 246 ASP A N 1
ATOM 1458 C CA . ASP A 1 169 ? 18.051 60.572 36.062 1.00 18.69 246 ASP A CA 1
ATOM 1459 C C . ASP A 1 169 ? 17.730 59.122 36.458 1.00 20.46 246 ASP A C 1
ATOM 1460 O O . ASP A 1 169 ? 16.862 58.863 37.283 1.00 26.11 246 ASP A O 1
ATOM 1465 N N . LYS A 1 170 ? 18.443 58.162 35.888 1.00 20.02 247 LYS A N 1
ATOM 1466 C CA . LYS A 1 170 ? 18.188 56.758 36.225 1.00 25.59 247 LYS A CA 1
ATOM 1467 C C . LYS A 1 170 ? 18.396 56.533 37.726 1.00 24.61 247 LYS A C 1
ATOM 1468 O O . LYS A 1 170 ? 17.611 55.835 38.367 1.00 28.97 247 LYS A O 1
ATOM 1474 N N . GLU A 1 171 ? 19.451 57.116 38.277 1.00 25.24 248 GLU A N 1
ATOM 1475 C CA . GLU A 1 171 ? 19.726 56.982 39.694 1.00 29.23 248 GLU A CA 1
ATOM 1476 C C . GLU A 1 171 ? 18.607 57.571 40.544 1.00 41.20 248 GLU A C 1
ATOM 1477 O O . GLU A 1 171 ? 18.307 57.027 41.602 1.00 47.32 248 GLU A O 1
ATOM 1483 N N . LYS A 1 172 ? 17.996 58.666 40.088 1.00 36.54 249 LYS A N 1
ATOM 1484 C CA . LYS A 1 172 ? 16.852 59.271 40.838 1.00 45.36 249 LYS A CA 1
ATOM 1485 C C . LYS A 1 172 ? 15.549 58.502 40.564 1.00 49.90 249 LYS A C 1
ATOM 1486 O O . LYS A 1 172 ? 14.491 58.847 41.121 1.00 39.92 249 LYS A O 1
ATOM 1492 N N . GLY A 1 173 ? 15.612 57.454 39.744 1.00 41.74 250 GLY A N 1
ATOM 1493 C CA . GLY A 1 173 ? 14.422 56.671 39.418 1.00 39.95 250 GLY A CA 1
ATOM 1494 C C . GLY A 1 173 ? 13.505 57.327 38.407 1.00 37.93 250 GLY A C 1
ATOM 1495 O O . GLY A 1 173 ? 12.324 57.000 38.331 1.00 42.58 250 GLY A O 1
ATOM 1496 N N . LYS A 1 174 ? 14.066 58.229 37.584 1.00 31.25 251 LYS A N 1
ATOM 1497 C CA . LYS A 1 174 ? 13.271 58.950 36.591 1.00 28.87 251 LYS A CA 1
ATOM 1498 C C . LYS A 1 174 ? 13.291 58.157 35.270 1.00 29.24 251 LYS A C 1
ATOM 1499 O O . LYS A 1 174 ? 14.222 57.389 35.008 1.00 30.56 251 LYS A O 1
ATOM 1505 N N . GLU A 1 175 ? 12.270 58.365 34.444 1.00 33.06 252 GLU A N 1
ATOM 1506 C CA . GLU A 1 175 ? 12.199 57.720 33.130 1.00 26.13 252 GLU A CA 1
ATOM 1507 C C . GLU A 1 175 ? 13.349 58.202 32.258 1.00 24.11 252 GLU A C 1
ATOM 1508 O O . GLU A 1 175 ? 13.627 59.400 32.157 1.00 26.32 252 GLU A O 1
ATOM 1510 N N . VAL A 1 176 ? 14.002 57.260 31.598 1.00 25.04 253 VAL A N 1
ATOM 1511 C CA . VAL A 1 176 ? 15.034 57.570 30.651 1.00 18.44 253 VAL A CA 1
ATOM 1512 C C . VAL A 1 176 ? 14.804 56.788 29.365 1.00 18.65 253 VAL A C 1
ATOM 1513 O O . VAL A 1 176 ? 14.153 55.737 29.370 1.00 20.35 253 VAL A O 1
ATOM 1517 N N . PRO A 1 177 ? 15.405 57.230 28.261 1.00 17.54 254 PRO A N 1
ATOM 1518 C CA . PRO A 1 177 ? 15.282 56.422 27.039 1.00 16.13 254 PRO A CA 1
ATOM 1519 C C . PRO A 1 177 ? 16.059 55.125 27.153 1.00 15.74 254 PRO A C 1
ATOM 1520 O O . PRO A 1 177 ? 17.130 55.084 27.758 1.00 16.49 254 PRO A O 1
ATOM 1524 N N . PHE A 1 178 ? 15.551 54.069 26.538 1.00 16.96 255 PHE A N 1
ATOM 1525 C CA . PHE A 1 178 ? 16.133 52.723 26.724 1.00 16.04 255 PHE A CA 1
ATOM 1526 C C . PHE A 1 178 ? 17.541 52.657 26.168 1.00 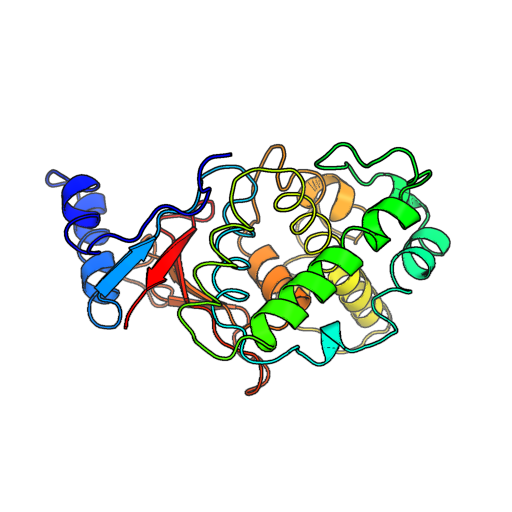14.40 255 PHE A C 1
ATOM 1527 O O . PHE A 1 178 ? 18.325 51.853 26.635 1.00 13.66 255 PHE A O 1
ATOM 1535 N N . PHE A 1 179 ? 17.859 53.474 25.147 1.00 12.99 256 PHE A N 1
ATOM 1536 C CA . PHE A 1 179 ? 19.216 53.382 24.634 1.00 12.33 256 PHE A CA 1
ATOM 1537 C C . PHE A 1 179 ? 20.226 53.635 25.769 1.00 11.21 256 PHE A C 1
ATOM 1538 O O . PHE A 1 179 ? 21.338 53.156 25.702 1.00 11.48 256 PHE A O 1
ATOM 1546 N N . SER A 1 180 ? 19.853 54.477 26.741 1.00 11.92 257 SER A N 1
ATOM 1547 C CA . SER A 1 180 ? 20.759 54.793 27.811 1.00 11.13 257 SER A CA 1
ATOM 1548 C C . SER A 1 180 ? 20.969 53.603 28.739 1.00 9.93 257 SER A C 1
ATOM 1549 O O . SER A 1 180 ? 22.034 53.448 29.325 1.00 11.94 257 SER A O 1
ATOM 1552 N N . VAL A 1 181 ? 19.948 52.776 28.906 1.00 11.75 258 VAL A N 1
ATOM 1553 C CA . VAL A 1 181 ? 20.062 51.501 29.613 1.00 12.59 258 VAL A CA 1
ATOM 1554 C C . VAL A 1 181 ? 21.087 50.642 28.898 1.00 11.09 258 VAL A C 1
ATOM 1555 O O . VAL A 1 181 ? 21.990 50.089 29.501 1.00 13.34 258 VAL A O 1
ATOM 1559 N N . LEU A 1 182 ? 21.013 50.568 27.584 1.00 11.26 259 LEU A N 1
ATOM 1560 C CA . LEU A 1 182 ? 21.965 49.772 26.802 1.00 11.73 259 LEU A CA 1
ATOM 1561 C C . LEU A 1 182 ? 23.350 50.374 26.823 1.00 10.67 259 LEU A C 1
ATOM 1562 O O . LEU A 1 182 ? 24.351 49.661 26.895 1.00 13.22 259 LEU A O 1
ATOM 1567 N N . LEU A 1 183 ? 23.435 51.691 26.849 1.00 10.45 260 LEU A N 1
ATOM 1568 C CA A LEU A 1 183 ? 24.737 52.382 26.906 0.79 10.97 260 LEU A CA 1
ATOM 1569 C CA B LEU A 1 183 ? 24.725 52.369 26.906 0.21 11.07 260 LEU A CA 1
ATOM 1570 C C . LEU A 1 183 ? 25.505 51.990 28.180 1.00 11.35 260 LEU A C 1
ATOM 1571 O O . LEU A 1 183 ? 26.664 51.629 28.129 1.00 11.82 260 LEU A O 1
ATOM 1580 N N . PHE A 1 184 ? 24.813 52.070 29.309 1.00 10.27 261 PHE A N 1
ATOM 1581 C CA . PHE A 1 184 ? 25.391 51.796 30.591 1.00 11.12 261 PHE A CA 1
ATOM 1582 C C . PHE A 1 184 ? 25.458 50.324 30.937 1.00 11.73 261 PHE A C 1
ATOM 1583 O O . PHE A 1 184 ? 26.158 49.951 31.884 1.00 14.30 261 PHE A O 1
ATOM 1591 N N . ALA A 1 185 ? 24.795 49.474 30.170 1.00 11.83 262 ALA A N 1
ATOM 1592 C CA . ALA A 1 185 ? 24.824 48.010 30.412 1.00 12.49 262 ALA A CA 1
ATOM 1593 C C . ALA A 1 185 ? 26.159 47.436 29.924 1.00 11.85 262 ALA A C 1
ATOM 1594 O O . ALA A 1 185 ? 26.535 46.345 30.303 1.00 14.04 262 ALA A O 1
ATOM 1596 N N . ARG A 1 186 ? 26.857 48.128 29.017 1.00 12.30 263 ARG A N 1
ATOM 1597 C CA . ARG A 1 186 ? 28.104 47.606 28.488 1.00 12.78 263 ARG A CA 1
ATOM 1598 C C . ARG A 1 186 ? 29.065 47.510 29.664 1.00 14.01 263 ARG A C 1
ATOM 1599 O O . ARG A 1 186 ? 29.206 48.469 30.424 1.00 13.72 263 ARG A O 1
ATOM 1607 N N . ASP A 1 187 ? 29.821 46.407 29.774 1.00 14.45 264 ASP A N 1
ATOM 1608 C CA . ASP A 1 187 ? 30.650 46.193 30.947 1.00 17.39 264 ASP A CA 1
ATOM 1609 C C . ASP A 1 187 ? 31.814 47.166 31.065 1.00 18.20 264 ASP A C 1
ATOM 1610 O O . ASP A 1 187 ? 32.346 47.360 32.172 1.00 21.06 264 ASP A O 1
ATOM 1615 N N . THR A 1 188 ? 32.164 47.824 29.955 1.00 15.37 265 THR A N 1
ATOM 1616 C CA . THR A 1 188 ? 33.188 48.869 29.942 1.00 15.48 265 THR A CA 1
ATOM 1617 C C . THR A 1 188 ? 32.633 50.283 30.060 1.00 13.31 265 THR A C 1
ATOM 1618 O O . THR A 1 188 ? 33.374 51.267 29.950 1.00 15.08 265 THR A O 1
ATOM 1622 N N . SER A 1 189 ? 31.344 50.407 30.328 1.00 12.37 266 SER A N 1
ATOM 1623 C CA . SER A 1 189 ? 30.674 51.702 30.293 1.00 12.18 266 SER A CA 1
ATOM 1624 C C . SER A 1 189 ? 29.581 51.777 31.357 1.00 12.14 266 SER A C 1
ATOM 1625 O O . SER A 1 189 ? 28.545 52.378 31.113 1.00 11.74 266 SER A O 1
ATOM 1628 N N . ASN A 1 190 ? 29.816 51.196 32.533 1.00 12.76 267 ASN A N 1
ATOM 1629 C CA . ASN A 1 190 ? 28.750 51.072 33.517 1.00 14.98 267 ASN A CA 1
ATOM 1630 C C . ASN A 1 190 ? 28.344 52.398 34.148 1.00 14.71 267 ASN A C 1
ATOM 1631 O O . ASN A 1 190 ? 27.252 52.480 34.728 1.00 17.28 267 ASN A O 1
ATOM 1636 N N . ASP A 1 191 ? 29.203 53.410 34.072 1.00 14.65 268 ASP A N 1
ATOM 1637 C CA . ASP A 1 191 ? 28.904 54.728 34.638 1.00 13.99 268 ASP A CA 1
ATOM 1638 C C . ASP A 1 191 ? 29.597 55.787 33.801 1.00 13.12 268 ASP A C 1
ATOM 1639 O O . ASP A 1 191 ? 30.329 55.455 32.863 1.00 11.95 268 ASP A O 1
ATOM 1644 N N . PRO A 1 192 ? 29.334 57.069 34.077 1.00 12.62 269 PRO A N 1
ATOM 1645 C CA . PRO A 1 192 ? 29.875 58.073 33.140 1.00 12.65 269 PRO A CA 1
ATOM 1646 C C . PRO A 1 192 ? 31.410 58.106 33.110 1.00 12.83 269 PRO A C 1
ATOM 1647 O O . PRO A 1 192 ? 31.978 58.411 32.079 1.00 12.36 269 PRO A O 1
ATOM 1651 N N . GLY A 1 193 ? 32.070 57.856 34.242 1.00 12.35 270 GLY A N 1
ATOM 1652 C CA . GLY A 1 193 ? 33.522 57.821 34.215 1.00 14.23 270 GLY A CA 1
ATOM 1653 C C . GLY A 1 193 ? 34.078 56.714 33.355 1.00 12.89 270 GLY A C 1
ATOM 1654 O O . GLY A 1 193 ? 35.064 56.915 32.635 1.00 13.16 270 GLY A O 1
ATOM 1655 N N . GLN A 1 194 ? 33.436 55.547 33.380 1.00 13.19 271 GLN A N 1
ATOM 1656 C CA A GLN A 1 194 ? 33.856 54.455 32.514 0.41 14.28 271 GLN A CA 1
ATOM 1657 C CA B GLN A 1 194 ? 33.848 54.448 32.504 0.59 14.11 271 GLN A CA 1
ATOM 1658 C C . GLN A 1 194 ? 33.586 54.807 31.048 1.00 12.75 271 GLN A C 1
ATOM 1659 O O . GLN A 1 194 ? 34.403 54.555 30.169 1.00 12.34 271 GLN A O 1
ATOM 1670 N N . LEU A 1 195 ? 32.449 55.433 30.794 1.00 11.67 272 LEU A N 1
ATOM 1671 C CA . LEU A 1 195 ? 32.156 55.956 29.451 1.00 11.64 272 LEU A CA 1
ATOM 1672 C C . LEU A 1 195 ? 33.257 56.878 28.968 1.00 11.78 272 LEU A C 1
ATOM 1673 O O . LEU A 1 195 ? 33.739 56.748 27.857 1.00 11.92 272 LEU A O 1
ATOM 1678 N N . LEU A 1 196 ? 33.677 57.808 29.806 1.00 10.64 273 LEU A N 1
ATOM 1679 C CA . LEU A 1 196 ? 34.743 58.702 29.425 1.00 10.94 273 LEU A CA 1
ATOM 1680 C C . LEU A 1 196 ? 36.049 57.963 29.188 1.00 11.13 273 LEU A C 1
ATOM 1681 O O . LEU A 1 196 ? 36.686 58.135 28.141 1.00 11.88 273 LEU A O 1
ATOM 1686 N N . ARG A 1 197 ? 36.498 57.154 30.154 1.00 11.59 274 ARG A N 1
ATOM 1687 C CA . ARG A 1 197 ? 37.839 56.557 30.067 1.00 12.52 274 ARG A CA 1
ATOM 1688 C C . ARG A 1 197 ? 37.959 55.515 28.979 1.00 13.02 274 ARG A C 1
ATOM 1689 O O . ARG A 1 197 ? 38.995 55.402 28.329 1.00 15.62 274 ARG A O 1
ATOM 1697 N N . ASN A 1 198 ? 36.893 54.745 28.778 1.00 12.53 275 ASN A N 1
ATOM 1698 C CA . ASN A 1 198 ? 36.959 53.550 27.900 1.00 13.16 275 ASN A CA 1
ATOM 1699 C C . ASN A 1 198 ? 36.338 53.744 26.544 1.00 12.65 275 ASN A C 1
ATOM 1700 O O . ASN A 1 198 ? 36.552 52.929 25.654 1.00 15.06 275 ASN A O 1
ATOM 1705 N N . HIS A 1 199 ? 35.570 54.833 26.394 1.00 11.87 276 HIS A N 1
ATOM 1706 C CA . HIS A 1 199 ? 34.881 55.090 25.149 1.00 11.79 276 HIS A CA 1
ATOM 1707 C C . HIS A 1 199 ? 35.126 56.491 24.586 1.00 11.78 276 HIS A C 1
ATOM 1708 O O . HIS A 1 199 ? 35.734 56.606 23.530 1.00 12.44 276 HIS A O 1
ATOM 1715 N N . LEU A 1 200 ? 34.680 57.541 25.262 1.00 11.30 277 LEU A N 1
ATOM 1716 C CA . LEU A 1 200 ? 34.808 58.872 24.693 1.00 11.56 277 LEU A CA 1
ATOM 1717 C C . LEU A 1 200 ? 36.247 59.275 24.504 1.00 12.52 277 LEU A C 1
ATOM 1718 O O . LEU A 1 200 ? 36.594 59.870 23.485 1.00 11.28 277 LEU A O 1
ATOM 1723 N N . ASN A 1 201 ? 37.120 58.928 25.450 1.00 10.92 278 ASN A N 1
ATOM 1724 C CA . ASN A 1 201 ? 38.543 59.248 25.285 1.00 11.33 278 ASN A CA 1
ATOM 1725 C C . ASN A 1 201 ? 39.177 58.537 24.107 1.00 14.75 278 ASN A C 1
ATOM 1726 O O . ASN A 1 201 ? 40.195 59.018 23.558 1.00 18.13 278 ASN A O 1
ATOM 1731 N N . GLN A 1 202 ? 38.592 57.426 23.660 1.00 12.16 279 GLN A N 1
ATOM 1732 C CA A GLN A 1 202 ? 39.131 56.724 22.489 0.54 14.30 279 GLN A CA 1
ATOM 1733 C CA B GLN A 1 202 ? 39.133 56.721 22.489 0.46 13.99 279 GLN A CA 1
ATOM 1734 C C . GLN A 1 202 ? 38.633 57.356 21.191 1.00 12.21 279 GLN A C 1
ATOM 1735 O O . GLN A 1 202 ? 39.225 57.196 20.141 1.00 13.78 279 GLN A O 1
ATOM 1746 N N . VAL A 1 203 ? 37.496 58.028 21.237 1.00 13.22 280 VAL A N 1
ATOM 1747 C CA . VAL A 1 203 ? 36.840 58.571 20.028 1.00 12.34 280 VAL A CA 1
ATOM 1748 C C . VAL A 1 203 ? 37.732 59.650 19.447 1.00 13.16 280 VAL A C 1
ATOM 1749 O O . VAL A 1 203 ? 38.102 60.615 20.140 1.00 13.61 280 VAL A O 1
ATOM 1753 N N . GLY A 1 204 ? 38.054 59.510 18.169 1.00 13.36 281 GLY A N 1
ATOM 1754 C CA . GLY A 1 204 ? 38.998 60.423 17.513 1.00 14.62 281 GLY A CA 1
ATOM 1755 C C . GLY A 1 204 ? 40.448 59.983 17.594 1.00 17.03 281 GLY A C 1
ATOM 1756 O O . GLY A 1 204 ? 41.296 60.567 16.919 1.00 26.14 281 GLY A O 1
ATOM 1757 N N . HIS A 1 205 ? 40.737 58.967 18.427 1.00 15.92 282 HIS A N 1
ATOM 1758 C CA . HIS A 1 205 ? 42.077 58.557 18.737 1.00 17.43 282 HIS A CA 1
ATOM 1759 C C . HIS A 1 205 ? 42.348 57.131 18.301 1.00 19.76 282 HIS A C 1
ATOM 1760 O O . HIS A 1 205 ? 43.259 56.874 17.498 1.00 25.80 282 HIS A O 1
ATOM 1767 N N . THR A 1 206 ? 41.597 56.182 18.839 1.00 17.33 283 THR A N 1
ATOM 1768 C CA . THR A 1 206 ? 41.784 54.759 18.516 1.00 17.12 283 THR A CA 1
ATOM 1769 C C . THR A 1 206 ? 40.531 54.070 18.029 1.00 16.06 283 THR A C 1
ATOM 1770 O O . THR A 1 206 ? 40.618 52.918 17.612 1.00 20.04 283 THR A O 1
ATOM 1774 N N . GLY A 1 207 ? 39.372 54.732 18.081 1.00 13.27 284 GLY A N 1
ATOM 1775 C CA . GLY A 1 207 ? 38.181 54.134 17.537 1.00 14.48 284 GLY A CA 1
ATOM 1776 C C . GLY A 1 207 ? 37.109 55.196 17.364 1.00 11.35 284 GLY A C 1
ATOM 1777 O O . GLY A 1 207 ? 37.264 56.358 17.743 1.00 12.65 284 GLY A O 1
ATOM 1778 N N . GLY A 1 208 ? 36.013 54.809 16.738 1.00 12.81 285 GLY A N 1
ATOM 1779 C CA . GLY A 1 208 ? 34.898 55.719 16.502 1.00 12.51 285 GLY A CA 1
ATOM 1780 C C . GLY A 1 208 ? 33.710 55.317 17.297 1.00 11.12 285 GLY A C 1
ATOM 1781 O O . GLY A 1 208 ? 33.751 54.334 17.997 1.00 15.57 285 GLY A O 1
ATOM 1782 N N . LEU A 1 209 ? 32.643 56.075 17.184 1.00 12.55 286 LEU A N 1
ATOM 1783 C CA . LEU A 1 209 ? 31.403 55.845 17.929 1.00 11.58 286 LEU A CA 1
ATOM 1784 C C . LEU A 1 209 ? 30.841 54.487 17.645 1.00 12.82 286 LEU A C 1
ATOM 1785 O O . LEU A 1 209 ? 30.700 54.090 16.485 1.00 16.05 286 LEU A O 1
ATOM 1790 N N . GLU A 1 210 ? 30.431 53.804 18.714 1.00 12.45 287 GLU A N 1
ATOM 1791 C CA . GLU A 1 210 ? 29.683 52.568 18.600 1.00 13.65 287 GLU A CA 1
ATOM 1792 C C . GLU A 1 210 ? 28.226 52.871 18.261 1.00 13.48 287 GLU A C 1
ATOM 1793 O O . GLU A 1 210 ? 27.740 53.976 18.461 1.00 11.94 287 GLU A O 1
ATOM 1799 N N . GLN A 1 211 ? 27.493 51.875 17.815 1.00 17.32 288 GLN A N 1
ATOM 1800 C CA A GLN A 1 211 ? 26.059 52.020 17.527 0.34 20.29 288 GLN A CA 1
ATOM 1801 C CA B GLN A 1 211 ? 26.019 52.022 17.580 0.66 20.47 288 GLN A CA 1
ATOM 1802 C C . GLN A 1 211 ? 25.228 52.768 18.670 1.00 15.81 288 GLN A C 1
ATOM 1803 O O . GLN A 1 211 ? 24.455 53.756 18.483 1.00 18.82 288 GLN A O 1
ATOM 1814 N N . VAL A 1 212 ? 25.415 52.288 19.885 1.00 15.26 289 VAL A N 1
ATOM 1815 C CA . VAL A 1 212 ? 24.659 52.839 20.964 1.00 16.29 289 VAL A CA 1
ATOM 1816 C C . VAL A 1 212 ? 25.013 54.315 21.203 1.00 12.73 289 VAL A C 1
ATOM 1817 O O . VAL A 1 212 ? 24.202 55.106 21.649 1.00 16.60 289 VAL A O 1
ATOM 1821 N N . GLU A 1 213 ? 26.239 54.681 20.874 1.00 10.58 290 GLU A N 1
ATOM 1822 C CA . GLU A 1 213 ? 26.704 56.045 20.995 1.00 9.22 290 GLU A CA 1
ATOM 1823 C C . GLU A 1 213 ? 26.169 57.002 19.928 1.00 7.52 290 GLU A C 1
ATOM 1824 O O . GLU A 1 213 ? 26.200 58.209 20.129 1.00 8.87 290 GLU A O 1
ATOM 1830 N N . MET A 1 214 ? 25.627 56.451 18.827 1.00 7.96 291 MET A N 1
ATOM 1831 C CA . MET A 1 214 ? 24.952 57.290 17.861 1.00 6.90 291 MET A CA 1
ATOM 1832 C C . MET A 1 214 ? 23.664 57.878 18.461 1.00 7.16 291 MET A C 1
ATOM 1833 O O . MET A 1 214 ? 23.311 59.000 18.146 1.00 7.32 291 MET A O 1
ATOM 1838 N N . PHE A 1 215 ? 22.971 57.095 19.310 1.00 7.11 292 PHE A N 1
ATOM 1839 C CA . PHE A 1 215 ? 21.855 57.676 20.040 1.00 7.19 292 PHE A CA 1
ATOM 1840 C C . PHE A 1 215 ? 22.273 58.817 20.920 1.00 7.61 292 PHE A C 1
ATOM 1841 O O . PHE A 1 215 ? 21.624 59.846 21.027 1.00 8.68 292 PHE A O 1
ATOM 1849 N N . LEU A 1 216 ? 23.403 58.618 21.610 1.00 7.29 293 LEU A N 1
ATOM 1850 C CA . LEU A 1 216 ? 23.929 59.628 22.513 1.00 7.88 293 LEU A CA 1
ATOM 1851 C C . LEU A 1 216 ? 24.294 60.902 21.759 1.00 7.18 293 LEU A C 1
ATOM 1852 O O . LEU A 1 216 ? 24.010 62.021 22.202 1.00 8.41 293 LEU A O 1
ATOM 1857 N N . LEU A 1 217 ? 24.933 60.726 20.587 1.00 7.06 294 LEU A N 1
ATOM 1858 C CA . LEU A 1 217 ? 25.246 61.878 19.717 1.00 7.59 294 LEU A CA 1
ATOM 1859 C C . LEU A 1 217 ? 24.007 62.653 19.319 1.00 8.00 294 LEU A C 1
ATOM 1860 O O . LEU A 1 217 ? 23.948 63.855 19.409 1.00 8.52 294 LEU A O 1
ATOM 1865 N N . ALA A 1 218 ? 22.984 61.926 18.865 1.00 7.94 295 ALA A N 1
ATOM 1866 C CA . ALA A 1 218 ? 21.730 62.543 18.450 1.00 7.53 295 ALA A CA 1
ATOM 1867 C C . ALA A 1 218 ? 21.157 63.374 19.603 1.00 7.84 295 ALA A C 1
ATOM 1868 O O . ALA A 1 218 ? 20.719 64.507 19.403 1.00 8.51 295 ALA A O 1
ATOM 1870 N N . TYR A 1 219 ? 21.147 62.790 20.794 1.00 8.63 296 TYR A N 1
ATOM 1871 C CA . TYR A 1 219 ? 20.628 63.518 21.970 1.00 9.89 296 TYR A CA 1
ATOM 1872 C C . TYR A 1 219 ? 21.488 64.742 22.283 1.00 10.69 296 TYR A C 1
ATOM 1873 O O . TYR A 1 219 ? 20.953 65.761 22.709 1.00 12.99 296 TYR A O 1
ATOM 1882 N N . ALA A 1 220 ? 22.801 64.607 22.177 1.00 10.47 297 ALA A N 1
ATOM 1883 C CA . ALA A 1 220 ? 23.718 65.671 22.541 1.00 11.97 297 ALA A CA 1
ATOM 1884 C C . ALA A 1 220 ? 23.527 66.902 21.653 1.00 11.55 297 ALA A C 1
ATOM 1885 O O . ALA A 1 220 ? 23.669 68.031 22.119 1.00 13.90 297 ALA A O 1
ATOM 1887 N N . VAL A 1 221 ? 23.319 66.707 20.353 1.00 9.79 298 VAL A N 1
ATOM 1888 C CA . VAL A 1 221 ? 23.138 67.820 19.448 1.00 10.43 298 VAL A CA 1
ATOM 1889 C C . VAL A 1 221 ? 21.717 68.074 18.999 1.00 9.50 298 VAL A C 1
ATOM 1890 O O . VAL A 1 221 ? 21.461 68.964 18.184 1.00 10.13 298 VAL A O 1
ATOM 1894 N N . ARG A 1 222 ? 20.787 67.333 19.594 1.00 9.27 299 ARG A N 1
ATOM 1895 C CA A ARG A 1 222 ? 19.359 67.438 19.294 0.50 9.09 299 ARG A CA 1
ATOM 1896 C CA B ARG A 1 222 ? 19.355 67.479 19.294 0.50 9.20 299 ARG A CA 1
ATOM 1897 C C . ARG A 1 222 ? 19.115 67.459 17.780 1.00 8.71 299 ARG A C 1
ATOM 1898 O O . ARG A 1 222 ? 18.447 68.342 17.244 1.00 9.31 299 ARG A O 1
ATOM 1913 N N . HIS A 1 223 ? 19.670 66.443 17.129 1.00 8.39 300 HIS A N 1
ATOM 1914 C CA . HIS A 1 223 ? 19.352 66.185 15.735 1.00 8.09 300 HIS A CA 1
ATOM 1915 C C . HIS A 1 223 ? 18.915 64.735 15.604 1.00 8.12 300 HIS A C 1
ATOM 1916 O O . HIS A 1 223 ? 19.477 63.858 16.244 1.00 10.67 300 HIS A O 1
ATOM 1923 N N . THR A 1 224 ? 17.940 64.502 14.726 1.00 8.78 301 THR A N 1
ATOM 1924 C CA . THR A 1 224 ? 17.499 63.183 14.378 1.00 9.15 301 THR A CA 1
ATOM 1925 C C . THR A 1 224 ? 18.392 62.696 13.267 1.00 8.60 301 THR A C 1
ATOM 1926 O O . THR A 1 224 ? 18.489 63.327 12.209 1.00 11.39 301 THR A O 1
ATOM 1930 N N . ILE A 1 225 ? 19.066 61.563 13.476 1.00 7.11 302 ILE A N 1
ATOM 1931 C CA . ILE A 1 225 ? 20.021 61.048 12.514 1.00 7.08 302 ILE A CA 1
ATOM 1932 C C . ILE A 1 225 ? 19.418 59.840 11.824 1.00 6.36 302 ILE A C 1
ATOM 1933 O O . ILE A 1 225 ? 19.149 58.818 12.443 1.00 7.62 302 ILE A O 1
ATOM 1938 N N . GLN A 1 226 ? 19.134 59.992 10.535 1.00 6.76 303 GLN A N 1
ATOM 1939 C CA . GLN A 1 226 ? 18.496 58.971 9.722 1.00 6.12 303 GLN A CA 1
ATOM 1940 C C . GLN A 1 226 ? 19.612 58.307 8.896 1.00 5.50 303 GLN A C 1
ATOM 1941 O O . GLN A 1 226 ? 20.230 58.953 8.061 1.00 6.33 303 GLN A O 1
ATOM 1947 N N . VAL A 1 227 ? 19.877 57.027 9.160 1.00 5.18 304 VAL A N 1
ATOM 1948 C CA . VAL A 1 227 ? 21.036 56.345 8.559 1.00 5.48 304 VAL A CA 1
ATOM 1949 C C . VAL A 1 227 ? 20.596 55.197 7.664 1.00 5.12 304 VAL A C 1
ATOM 1950 O O . VAL A 1 227 ? 19.942 54.276 8.117 1.00 5.62 304 VAL A O 1
ATOM 1954 N N . TYR A 1 228 ? 20.990 55.248 6.402 1.00 5.67 305 TYR A N 1
ATOM 1955 C CA . TYR A 1 228 ? 20.914 54.088 5.501 1.00 4.84 305 TYR A CA 1
ATOM 1956 C C . TYR A 1 228 ? 22.079 53.151 5.856 1.00 5.24 305 TYR A C 1
ATOM 1957 O O . TYR A 1 228 ? 23.243 53.477 5.613 1.00 6.49 305 TYR A O 1
ATOM 1966 N N . ARG A 1 229 ? 21.754 52.008 6.440 1.00 5.23 306 ARG A N 1
ATOM 1967 C CA . ARG A 1 229 ? 22.709 51.031 6.927 1.00 5.10 306 ARG A CA 1
ATOM 1968 C C . ARG A 1 229 ? 22.818 49.940 5.882 1.00 5.88 306 ARG A C 1
ATOM 1969 O O . ARG A 1 229 ? 22.042 48.991 5.873 1.00 6.31 306 ARG A O 1
ATOM 1977 N N . LEU A 1 230 ? 23.754 50.099 4.957 1.00 5.78 307 LEU A N 1
ATOM 1978 C CA . LEU A 1 230 ? 23.778 49.264 3.771 1.00 6.48 307 LEU A CA 1
ATOM 1979 C C . LEU A 1 230 ? 24.111 47.786 4.086 1.00 7.00 307 LEU A C 1
ATOM 1980 O O . LEU A 1 230 ? 23.627 46.912 3.383 1.00 8.26 307 LEU A O 1
ATOM 1985 N N . SER A 1 231 ? 24.776 47.526 5.200 1.00 7.22 308 SER A N 1
ATOM 1986 C CA . SER A 1 231 ? 25.060 46.162 5.667 1.00 8.46 308 SER A CA 1
ATOM 1987 C C . SER A 1 231 ? 23.831 45.485 6.220 1.00 8.14 308 SER A C 1
ATOM 1988 O O . SER A 1 231 ? 23.890 44.295 6.496 1.00 10.33 308 SER A O 1
ATOM 1991 N N . LYS A 1 232 ? 22.727 46.231 6.356 1.00 6.87 309 LYS A N 1
ATOM 1992 C CA . LYS A 1 232 ? 21.462 45.728 6.857 1.00 6.98 309 LYS A CA 1
ATOM 1993 C C . LYS A 1 232 ? 20.376 45.787 5.787 1.00 6.26 309 LYS A C 1
ATOM 1994 O O . LYS A 1 232 ? 19.198 45.743 6.089 1.00 6.61 309 LYS A O 1
ATOM 2000 N N . TYR A 1 233 ? 20.766 45.882 4.517 1.00 6.72 310 TYR A N 1
ATOM 2001 C CA . TYR A 1 233 ? 19.845 46.171 3.412 1.00 6.20 310 TYR A CA 1
ATOM 2002 C C . TYR A 1 233 ? 18.606 45.304 3.387 1.00 6.56 310 TYR A C 1
ATOM 2003 O O . TYR A 1 233 ? 17.500 45.824 3.243 1.00 6.92 310 TYR A O 1
ATOM 2012 N N . ASN A 1 234 ? 18.743 43.997 3.445 1.00 6.44 311 ASN A N 1
ATOM 2013 C CA . ASN A 1 234 ? 17.607 43.093 3.349 1.00 6.06 311 ASN A CA 1
ATOM 2014 C C . ASN A 1 234 ? 16.925 42.816 4.699 1.00 5.86 311 ASN A C 1
ATOM 2015 O O . ASN A 1 234 ? 16.384 41.732 4.918 1.00 7.71 311 ASN A O 1
ATOM 2020 N N . THR A 1 235 ? 16.903 43.813 5.564 1.00 6.52 312 THR A N 1
ATOM 2021 C CA . THR A 1 235 ? 16.279 43.728 6.895 1.00 6.12 312 THR A CA 1
ATOM 2022 C C . THR A 1 235 ? 15.616 45.056 7.212 1.00 6.20 312 THR A C 1
ATOM 2023 O O . THR A 1 235 ? 15.822 46.052 6.545 1.00 6.40 312 THR A O 1
ATOM 2027 N N . GLU A 1 236 ? 14.837 45.044 8.294 1.00 6.25 313 GLU A N 1
ATOM 2028 C CA . GLU A 1 236 ? 14.135 46.247 8.732 1.00 6.21 313 GLU A CA 1
ATOM 2029 C C . GLU A 1 236 ? 15.069 47.364 9.155 1.00 5.81 313 GLU A C 1
ATOM 2030 O O . GLU A 1 236 ? 14.645 48.507 9.252 1.00 7.58 313 GLU A O 1
ATOM 2036 N N . GLU A 1 237 ? 16.341 47.046 9.429 1.00 6.61 314 GLU A N 1
ATOM 2037 C CA . GLU A 1 237 ? 17.334 48.045 9.835 1.00 6.51 314 GLU A CA 1
ATOM 2038 C C . GLU A 1 237 ? 18.000 48.723 8.647 1.00 6.08 314 GLU A C 1
ATOM 2039 O O . GLU A 1 237 ? 18.930 49.491 8.814 1.00 7.77 314 GLU A O 1
ATOM 2045 N N . PHE A 1 238 ? 17.488 48.493 7.430 1.00 6.08 315 PHE A N 1
ATOM 2046 C CA . PHE A 1 238 ? 18.062 49.118 6.232 1.00 6.19 315 PHE A CA 1
ATOM 2047 C C . PHE A 1 238 ? 18.133 50.615 6.406 1.00 4.89 315 PHE A C 1
ATOM 2048 O O . PHE A 1 238 ? 19.034 51.265 5.861 1.00 5.35 315 PHE A O 1
ATOM 2056 N N . ILE A 1 239 ? 17.188 51.180 7.141 1.00 5.75 316 ILE A N 1
ATOM 2057 C CA . ILE A 1 239 ? 17.322 52.504 7.742 1.00 6.06 316 ILE A CA 1
ATOM 2058 C C . ILE A 1 239 ? 17.142 52.339 9.234 1.00 5.15 316 ILE A C 1
ATOM 2059 O O . ILE A 1 239 ? 16.238 51.614 9.658 1.00 7.06 316 ILE A O 1
ATOM 2064 N N . THR A 1 240 ? 17.991 53.010 10.002 1.00 6.09 317 THR A N 1
ATOM 2065 C CA . THR A 1 240 ? 17.766 53.180 11.435 1.00 6.40 317 THR A CA 1
ATOM 2066 C C . THR A 1 240 ? 17.813 54.644 11.746 1.00 5.61 317 THR A C 1
ATOM 2067 O O . THR A 1 240 ? 18.655 55.367 11.237 1.00 6.74 317 THR A O 1
ATOM 2071 N N . VAL A 1 241 ? 16.875 55.104 12.568 1.00 6.53 318 VAL A N 1
ATOM 2072 C CA . VAL A 1 241 ? 16.765 56.479 12.959 1.00 7.48 318 VAL A CA 1
ATOM 2073 C C . VAL A 1 241 ? 17.162 56.612 14.417 1.00 7.77 318 VAL A C 1
ATOM 2074 O O . VAL A 1 241 ? 16.689 55.861 15.284 1.00 9.35 318 VAL A O 1
ATOM 2078 N N . TYR A 1 242 ? 18.066 57.545 14.707 1.00 7.25 319 TYR A N 1
ATOM 2079 C CA . TYR A 1 242 ? 18.585 57.794 16.047 1.00 8.03 319 TYR A CA 1
ATOM 2080 C C . TYR A 1 242 ? 18.127 59.189 16.484 1.00 8.31 319 TYR A C 1
ATOM 2081 O O . TYR A 1 242 ? 18.494 60.190 15.868 1.00 10.06 319 TYR A O 1
ATOM 2090 N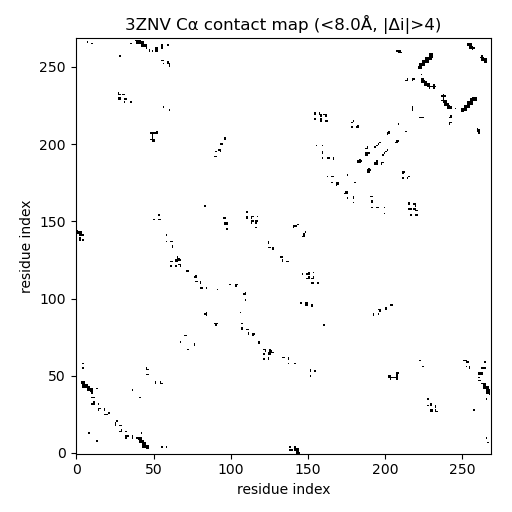 N . PRO A 1 243 ? 17.338 59.302 17.572 1.00 10.49 320 PRO A N 1
ATOM 2091 C CA . PRO A 1 243 ? 16.621 58.237 18.250 1.00 11.89 320 PRO A CA 1
ATOM 2092 C C . PRO A 1 243 ? 15.336 57.864 17.467 1.00 11.70 320 PRO A C 1
ATOM 2093 O O . PRO A 1 243 ? 14.985 58.523 16.509 1.00 12.35 320 PRO A O 1
ATOM 2097 N N . THR A 1 244 ? 14.623 56.839 17.918 1.00 15.26 321 THR A N 1
ATOM 2098 C CA . THR A 1 244 ? 13.433 56.411 17.216 1.00 18.49 321 THR A CA 1
ATOM 2099 C C . THR A 1 244 ? 12.313 57.440 17.266 1.00 14.89 321 THR A C 1
ATOM 2100 O O . THR A 1 244 ? 11.617 57.677 16.249 1.00 16.37 321 THR A O 1
ATOM 2104 N N . ASP A 1 245 ? 12.111 58.048 18.422 1.00 16.19 322 ASP A N 1
ATOM 2105 C CA . ASP A 1 245 ? 10.995 58.934 18.653 1.00 16.19 322 ASP A CA 1
ATOM 2106 C C . ASP A 1 245 ? 11.464 60.258 19.225 1.00 17.07 322 ASP A C 1
ATOM 2107 O O . ASP A 1 245 ? 11.199 60.610 20.378 1.00 21.00 322 ASP A O 1
ATOM 2112 N N . PRO A 1 246 ? 12.168 61.055 18.406 1.00 16.83 323 PRO A N 1
ATOM 2113 C CA . PRO A 1 246 ? 12.656 62.384 18.806 1.00 18.20 323 PRO A CA 1
ATOM 2114 C C . PRO A 1 246 ? 11.534 63.396 18.837 1.00 19.99 323 PRO A C 1
ATOM 2115 O O . PRO A 1 246 ? 10.479 63.209 18.215 1.00 21.99 323 PRO A O 1
ATOM 2119 N N . PRO A 1 247 ? 11.772 64.512 19.494 1.00 19.86 324 PRO A N 1
ATOM 2120 C CA . PRO A 1 247 ? 10.891 65.629 19.294 1.00 22.61 324 PRO A CA 1
ATOM 2121 C C . PRO A 1 247 ? 10.796 65.973 17.815 1.00 22.47 324 PRO A C 1
ATOM 2122 O O . PRO A 1 247 ? 11.799 65.855 17.054 1.00 20.61 324 PRO A O 1
ATOM 2126 N N . LYS A 1 248 ? 9.579 66.337 17.401 1.00 27.47 325 LYS A N 1
ATOM 2127 C CA . LYS A 1 248 ? 9.267 66.634 15.991 1.00 30.37 325 LYS A CA 1
ATOM 2128 C C . LYS A 1 248 ? 10.098 67.817 15.479 1.00 24.89 325 LYS A C 1
ATOM 2129 O O . LYS A 1 248 ? 10.361 67.921 14.282 1.00 31.17 325 LYS A O 1
ATOM 2131 N N . ASP A 1 249 ? 10.529 68.693 16.400 1.00 25.95 326 ASP A N 1
ATOM 2132 C CA . ASP A 1 249 ? 11.261 69.906 15.996 1.00 28.13 326 ASP A CA 1
ATOM 2133 C C . ASP A 1 249 ? 12.787 69.726 15.943 1.00 23.30 326 ASP A C 1
ATOM 2134 O O . ASP A 1 249 ? 13.506 70.660 15.623 1.00 28.06 326 ASP A O 1
ATOM 2139 N N . TRP A 1 250 ? 13.279 68.525 16.226 1.00 17.86 327 TRP A N 1
ATOM 2140 C CA . TRP A 1 250 ? 14.691 68.283 15.968 1.00 16.02 327 TRP A CA 1
ATOM 2141 C C . TRP A 1 250 ? 14.931 68.207 14.442 1.00 13.99 327 TRP A C 1
ATOM 2142 O O . TRP A 1 250 ? 14.228 67.446 13.759 1.00 15.14 327 TRP A O 1
ATOM 2153 N N . PRO A 1 251 ? 15.915 68.954 13.932 1.00 12.59 328 PRO A N 1
ATOM 2154 C CA . PRO A 1 251 ? 16.251 68.784 12.498 1.00 12.63 328 PRO A CA 1
ATOM 2155 C C . PRO A 1 251 ? 16.752 67.394 12.169 1.00 10.24 328 PRO A C 1
ATOM 2156 O O . PRO A 1 251 ? 17.292 66.721 13.024 1.00 13.18 328 PRO A O 1
ATOM 2160 N N . VAL A 1 252 ? 16.563 66.954 10.951 1.00 10.07 329 VAL A N 1
ATOM 2161 C CA . VAL A 1 252 ? 16.949 65.634 10.479 1.00 10.37 329 VAL A CA 1
ATOM 2162 C C . VAL A 1 252 ? 18.220 65.736 9.619 1.00 10.71 329 VAL A C 1
ATOM 2163 O O . VAL A 1 252 ? 18.375 66.618 8.781 1.00 13.92 329 VAL A O 1
ATOM 2167 N N . VAL A 1 253 ? 19.173 64.863 9.944 1.00 8.81 330 VAL A N 1
ATOM 2168 C CA A VAL A 1 253 ? 20.320 64.721 9.084 0.58 10.28 330 VAL A CA 1
ATOM 2169 C CA B VAL A 1 253 ? 20.426 64.701 9.199 0.42 9.64 330 VAL A CA 1
ATOM 2170 C C . VAL A 1 253 ? 20.388 63.280 8.622 1.00 8.34 330 VAL A C 1
ATOM 2171 O O . VAL A 1 253 ? 20.227 62.336 9.377 1.00 11.23 330 VAL A O 1
ATOM 2178 N N . THR A 1 254 ? 20.595 63.127 7.308 1.00 7.28 331 THR A N 1
ATOM 2179 C CA . THR A 1 254 ? 20.607 61.816 6.691 1.00 6.64 331 THR A CA 1
ATOM 2180 C C . THR A 1 254 ? 22.063 61.428 6.365 1.00 6.10 331 THR A C 1
ATOM 2181 O O . THR A 1 254 ? 22.803 62.258 5.801 1.00 7.18 331 THR A O 1
ATOM 2185 N N . LEU A 1 255 ? 22.454 60.200 6.700 1.00 6.32 332 LEU A N 1
ATOM 2186 C CA . LEU A 1 255 ? 23.760 59.638 6.455 1.00 6.16 332 LEU A CA 1
ATOM 2187 C C . LEU A 1 255 ? 23.638 58.292 5.804 1.00 5.17 332 LEU A C 1
ATOM 2188 O O . LEU A 1 255 ? 22.607 57.635 5.855 1.00 5.80 332 LEU A O 1
ATOM 2193 N N . ILE A 1 256 ? 24.751 57.832 5.234 1.00 6.32 333 ILE A N 1
ATOM 2194 C CA . ILE A 1 256 ? 24.918 56.491 4.714 1.00 5.87 333 ILE A CA 1
ATOM 2195 C C . ILE A 1 256 ? 26.041 55.792 5.435 1.00 5.84 333 ILE A C 1
ATOM 2196 O O . ILE A 1 256 ? 27.107 56.364 5.586 1.00 7.55 333 ILE A O 1
ATOM 2201 N N . ALA A 1 257 ? 25.800 54.561 5.886 1.00 6.52 334 ALA A N 1
ATOM 2202 C CA . ALA A 1 257 ? 26.829 53.768 6.519 1.00 6.89 334 ALA A CA 1
ATOM 2203 C C . ALA A 1 257 ? 26.920 52.390 5.934 1.00 6.93 334 ALA A C 1
ATOM 2204 O O . ALA A 1 257 ? 26.008 51.600 6.045 1.00 8.30 334 ALA A O 1
ATOM 2206 N N . GLU A 1 258 ? 28.044 52.092 5.297 1.00 7.55 335 GLU A N 1
ATOM 2207 C CA . GLU A 1 258 ? 28.301 50.687 4.859 1.00 9.32 335 GLU A CA 1
ATOM 2208 C C . GLU A 1 258 ? 28.605 49.765 6.020 1.00 11.36 335 GLU A C 1
ATOM 2209 O O . GLU A 1 258 ? 28.409 48.564 5.916 1.00 15.81 335 GLU A O 1
ATOM 2215 N N A ASP A 1 259 ? 29.081 50.372 7.115 0.60 11.47 336 ASP A N 1
ATOM 2216 N N B ASP A 1 259 ? 29.079 50.282 7.141 0.40 12.12 336 ASP A N 1
ATOM 2217 C CA A ASP A 1 259 ? 29.407 49.684 8.351 0.60 12.62 336 ASP A CA 1
ATOM 2218 C CA B ASP A 1 259 ? 29.380 49.396 8.252 0.40 16.79 336 ASP A CA 1
ATOM 2219 C C A ASP A 1 259 ? 29.367 50.742 9.493 0.60 12.52 336 ASP A C 1
ATOM 2220 C C B ASP A 1 259 ? 28.945 50.165 9.498 0.40 17.52 336 ASP A C 1
ATOM 2221 O O A ASP A 1 259 ? 29.258 51.929 9.225 0.60 9.88 336 ASP A O 1
ATOM 2222 O O B ASP A 1 259 ? 27.909 50.776 9.438 0.40 22.79 336 ASP A O 1
ATOM 2231 N N A ASP A 1 260 ? 29.526 50.310 10.748 0.60 15.91 337 ASP A N 1
ATOM 2232 N N B ASP A 1 260 ? 29.714 50.129 10.599 0.40 18.80 337 ASP A N 1
ATOM 2233 C CA A ASP A 1 260 ? 29.383 51.242 11.901 0.60 17.14 337 ASP A CA 1
ATOM 2234 C CA B ASP A 1 260 ? 29.496 51.025 11.780 0.40 15.75 337 ASP A CA 1
ATOM 2235 C C A ASP A 1 260 ? 30.509 52.255 12.090 0.60 17.05 337 ASP A C 1
ATOM 2236 C C B ASP A 1 260 ? 30.538 52.132 11.863 0.40 18.49 337 ASP A C 1
ATOM 2237 O O A ASP A 1 260 ? 30.397 53.136 12.937 0.60 16.87 337 ASP A O 1
ATOM 2238 O O B ASP A 1 260 ? 30.367 53.127 12.588 0.40 18.32 337 ASP A O 1
ATOM 2247 N N A ARG A 1 261 ? 31.601 52.138 11.352 0.60 16.63 338 ARG A N 1
ATOM 2248 N N B ARG A 1 261 ? 31.659 51.923 11.196 0.40 17.26 338 ARG A N 1
ATOM 2249 C CA A ARG A 1 261 ? 32.715 53.064 11.523 0.60 17.71 338 ARG A CA 1
ATOM 2250 C CA B ARG A 1 261 ? 32.814 52.787 11.395 0.40 18.17 338 ARG A CA 1
ATOM 2251 C C A ARG A 1 261 ? 32.663 54.114 10.448 0.60 31.39 338 ARG A C 1
ATOM 2252 C C B ARG A 1 261 ? 32.851 53.892 10.333 0.40 12.13 338 ARG A C 1
ATOM 2253 O O A ARG A 1 261 ? 33.335 55.146 10.564 0.60 46.93 338 ARG A O 1
ATOM 2254 O O B ARG A 1 261 ? 33.676 54.817 10.416 0.40 8.62 338 ARG A O 1
ATOM 2269 N N . HIS A 1 262 ? 31.923 53.854 9.365 1.00 11.41 339 HIS A N 1
ATOM 2270 C CA A HIS A 1 262 ? 32.032 54.802 8.247 0.65 10.49 339 HIS A CA 1
ATOM 2271 C CA B HIS A 1 262 ? 32.017 54.845 8.339 0.35 11.74 339 HIS A CA 1
ATOM 2272 C C . HIS A 1 262 ? 30.717 55.399 7.740 1.00 10.17 339 HIS A C 1
ATOM 2273 O O . HIS A 1 262 ? 29.844 54.707 7.185 1.00 12.42 339 HIS A O 1
ATOM 2286 N N . TYR A 1 263 ? 30.621 56.717 7.903 1.00 7.95 340 TYR A N 1
ATOM 2287 C CA . TYR A 1 263 ? 29.455 57.444 7.494 1.00 7.45 340 TYR A CA 1
ATOM 2288 C C . TYR A 1 263 ? 29.780 58.435 6.412 1.00 8.53 340 TYR A C 1
ATOM 2289 O O . TYR A 1 263 ? 30.722 59.205 6.584 1.00 11.60 340 TYR A O 1
ATOM 2298 N N . ASN A 1 264 ? 29.053 58.387 5.284 1.00 6.59 341 ASN A N 1
ATOM 2299 C CA . ASN A 1 264 ? 29.143 59.382 4.267 1.00 6.81 341 ASN A CA 1
ATOM 2300 C C . ASN A 1 264 ? 27.873 60.191 4.168 1.00 6.34 341 ASN A C 1
ATOM 2301 O O . ASN A 1 264 ? 26.872 59.837 4.798 1.00 7.60 341 ASN A O 1
ATOM 2306 N N . ILE A 1 265 ? 27.888 61.278 3.412 1.00 6.82 342 ILE A N 1
ATOM 2307 C CA . ILE A 1 265 ? 26.769 62.235 3.385 1.00 7.12 342 ILE A CA 1
ATOM 2308 C C . ILE A 1 265 ? 26.082 62.220 2.024 1.00 7.15 342 ILE A C 1
ATOM 2309 O O . ILE A 1 265 ? 26.698 62.618 1.029 1.00 7.57 342 ILE A O 1
ATOM 2314 N N . PRO A 1 266 ? 24.825 61.803 1.949 1.00 7.02 343 PRO A N 1
ATOM 2315 C CA . PRO A 1 266 ? 24.085 61.945 0.691 1.00 7.69 343 PRO A CA 1
ATOM 2316 C C . PRO A 1 266 ? 23.613 63.379 0.551 1.00 8.69 343 PRO A C 1
ATOM 2317 O O . PRO A 1 266 ? 23.235 63.985 1.554 1.00 10.16 343 PRO A O 1
ATOM 2321 N N . VAL A 1 267 ? 23.642 63.925 -0.657 1.00 9.47 344 VAL A N 1
ATOM 2322 C CA . VAL A 1 267 ? 23.215 65.279 -0.889 1.00 12.24 344 VAL A CA 1
ATOM 2323 C C . VAL A 1 267 ? 22.259 65.393 -2.090 1.00 15.46 344 VAL A C 1
ATOM 2324 O O . VAL A 1 267 ? 22.211 64.556 -2.988 1.00 13.38 344 VAL A O 1
ATOM 2328 N N . ARG A 1 268 ? 21.509 66.467 -2.107 1.00 23.81 345 ARG A N 1
ATOM 2329 C CA . ARG A 1 268 ? 20.585 66.781 -3.228 1.00 26.90 345 ARG A CA 1
ATOM 2330 C C . ARG A 1 268 ? 20.459 68.278 -3.362 1.00 33.07 345 ARG A C 1
ATOM 2331 O O . ARG A 1 268 ? 20.902 69.025 -2.475 1.00 44.18 345 ARG A O 1
ATOM 2339 N N . VAL A 1 269 ? 19.847 68.713 -4.471 1.00 46.94 346 VAL A N 1
ATOM 2340 C CA . VAL A 1 269 ? 19.614 70.134 -4.752 1.00 50.56 346 VAL A CA 1
ATOM 2341 C C . VAL A 1 269 ? 18.244 70.534 -4.234 1.00 62.15 346 VAL A C 1
ATOM 2342 O O . VAL A 1 269 ? 17.577 69.730 -3.581 1.00 67.25 346 VAL A O 1
#

Solvent-accessible surface area: 12722 Å² total; per-residue (Å²): 57,101,62,5,0,16,85,108,48,67,1,64,73,14,2,131,144,95,54,165,47,152,89,159,136,1,63,35,8,62,60,0,0,100,48,0,36,131,102,11,90,17,0,13,106,11,114,53,38,51,12,3,7,2,0,0,2,5,2,24,3,0,8,69,7,117,39,43,22,100,23,0,103,66,98,66,10,20,81,25,0,96,105,15,5,84,150,41,94,66,0,126,89,16,103,60,18,36,123,20,65,72,91,18,126,75,23,20,50,42,0,91,71,0,0,58,25,0,75,143,62,4,27,24,6,22,144,62,107,82,67,115,37,38,53,85,23,0,36,116,13,0,28,36,98,60,76,0,33,6,0,0,0,0,2,1,0,9,0,0,14,58,0,7,69,3,44,42,36,72,119,131,69,113,106,35,40,138,15,0,54,95,0,9,68,43,122,63,0,78,50,10,6,52,0,0,85,60,21,0,14,63,4,16,55,104,24,30,6,78,46,20,2,0,39,0,2,0,39,8,3,108,5,9,0,51,0,3,18,4,68,72,60,119,73,165,73,70,41,25,49,0,10,101,130,37,69,113,124,34,64,77,0,13,0,2,3,42,45,57,144,75,2,21,0,4,24,145,144

Radius of gyration: 18.64 Å; Cα contacts (8 Å, |Δi|>4): 442; chains: 1; bounding box: 39×46×51 Å

Nearest PDB structures (foldseek):
  3znv-assembly1_A  TM=1.004E+00  e=7.943E-51  Homo sapiens
  3znx-assembly1_A  TM=1.003E+00  e=4.907E-46  Homo sapiens
  4ksj-assembly1_A  TM=9.988E-01  e=1.103E-44  Homo sapiens
  4ksl-assembly8_O  TM=9.611E-01  e=1.788E-43  Homo sapiens
  6sak-assembly1_A  TM=9.705E-01  e=2.328E-42  Homo sapiens

InterPro domains:
  IPR023235 FAM105 [PF16218] (80-344)
  IPR023235 FAM105 [PR02055] (81-98)
  IPR023235 FAM105 [PR02055] (126-148)
  IPR023235 FAM105 [PR02055] (195-215)
  IPR023235 FAM105 [PR02055] (218-237)
  IPR023235 FAM105 [PR02055] (253-269)
  IPR023235 FAM105 [PR02055] (275-296)
  IPR023235 FAM105 [PR02055] (302-320)
  IPR023235 FAM105 [PR02055] (320-341)
  IPR023235 FAM105 [PTHR33662] (42-352)
  IPR023237 Ubiquitin thioesterase otulin [PR02057] (2-21)
  IPR023237 Ubiquitin thioesterase otulin [PR02057] (47-71)
  IPR023237 Ubiquitin thioesterase otulin [PR02057] (163-187)
  IPR023237 Ubiquitin thioesterase otulin [PR02057] (238-258)
  IPR023237 Ubiquitin thioesterase otulin [PR02057] (330-351)

GO terms:
  GO:0004843 cysteine-type deubiquitinase activity (F, IDA)
  GO:0005737 cytoplasm (C, IDA)
  GO:0045087 innate immune response (P, IDA)
  GO:0010803 regulation of tumor necrosis factor-mediated signaling pathway (P, IDA)
  GO:1990108 protein linear deubiquitination (P, IDA)
  GO:0004843 cysteine-type deubiquitinase activity (F, EXP)
  GO:0004843 cysteine-type deubiquitinase activity (F, IMP)
  GO:0008234 cysteine-type peptidase activity (F, IMP)
  GO:0045087 innate immune response (P, IMP)
  GO:1990108 protein linear deubiquitination (P, IMP)
  GO:0050728 negative regulation of inflammatory response (P, IMP)
  GO:0070431 nucleotide-binding oligomerization domain containing 2 signaling pathway (P, IMP)
  GO:0005515 protein binding (F, IPI)
  GO:0005829 cytosol (C, TAS)
  GO:0016567 protein ubiquitination (P, TAS)

Secondary structure (DSSP, 8-state):
---SBPPPEEHHHHHHHH--SS-HHHHHHHHHHHHHHTT-SEEEPBP-STTHHHHHHHHHHHHT-SS--HHHH-THHHHHHHHHHHH-GGGGG---SS---TT--SHHHHHHHHHHHHHHHHHHHHH-SSHHHHHHHHHHH-SSSHHHHHHHHHHHHHHHHHHHHHHHHHHTT----HHHHHHHHSTT-SSHHHHHHHTGGGBTTTB---HHHHHHHHHHHT-EEEEEEGGGTTSGGGEEEESSS--TTSPEEEEEEEETTEEEEEE--